Protein AF-A0AAW2PFT5-F1 (afdb_monomer_lite)

Sequence (326 aa):
MINRSWMRLYKREIQAAFRTDEIRRTPPTPQDEMRAGMSYFHETIWKGNPRVTPEVTRDVCLLARMMAANLYYSQIEDLMFELSMWRCSDELRVRADELHRSSKRDAKHYIEFWKTIPPNEPYRVILGDVRDKLYQTRERSRHLLAHGICDIPEEATYTNIEQSKPDFLRQVSTFGLSLVKLDIRQESDRHTDVLDAITKHLDIGSYRDWSEERRQEWLLSELASKRPLFGADLPKTEEIADVLDTFHILAELPSDCFGAYIISMATAPSDVLAVELLQRECKVRQPLRVVPLFEKLDDLEAAPAAVARLSRSTGTRTESKASKKS

Organism: NCBI:txid2727405

Radius of gyration: 25.35 Å; chains: 1; bounding box: 83×61×66 Å

Structure (mmCIF, N/CA/C/O backbone):
data_AF-A0AAW2PFT5-F1
#
_entry.id   AF-A0AAW2PFT5-F1
#
loop_
_atom_site.group_PDB
_atom_site.id
_atom_site.type_symbol
_atom_site.label_atom_id
_atom_site.label_alt_id
_atom_site.label_comp_id
_atom_site.label_asym_id
_atom_site.label_entity_id
_atom_site.label_seq_id
_atom_site.pdbx_PDB_ins_code
_atom_site.Cartn_x
_atom_site.Cartn_y
_atom_site.Cartn_z
_atom_site.occupancy
_atom_site.B_iso_or_equiv
_atom_site.auth_seq_id
_atom_site.auth_comp_id
_atom_site.auth_asym_id
_atom_site.auth_atom_id
_atom_site.pdbx_PDB_model_num
ATOM 1 N N . MET A 1 1 ? 54.980 9.816 2.041 1.00 49.03 1 MET A N 1
ATOM 2 C CA . MET A 1 1 ? 54.540 11.130 1.517 1.00 49.03 1 MET A CA 1
ATOM 3 C C . MET A 1 1 ? 53.075 11.027 1.128 1.00 49.03 1 MET A C 1
ATOM 5 O O . MET A 1 1 ? 52.771 10.396 0.126 1.00 49.03 1 MET A O 1
ATOM 9 N N . ILE A 1 2 ? 52.165 11.588 1.926 1.00 54.06 2 ILE A N 1
ATOM 10 C CA . ILE A 1 2 ? 50.755 11.716 1.533 1.00 54.06 2 ILE A CA 1
ATOM 11 C C . ILE A 1 2 ? 50.717 12.667 0.329 1.00 54.06 2 ILE A C 1
ATOM 13 O O . ILE A 1 2 ? 51.246 13.776 0.397 1.00 54.06 2 ILE A O 1
ATOM 17 N N . ASN A 1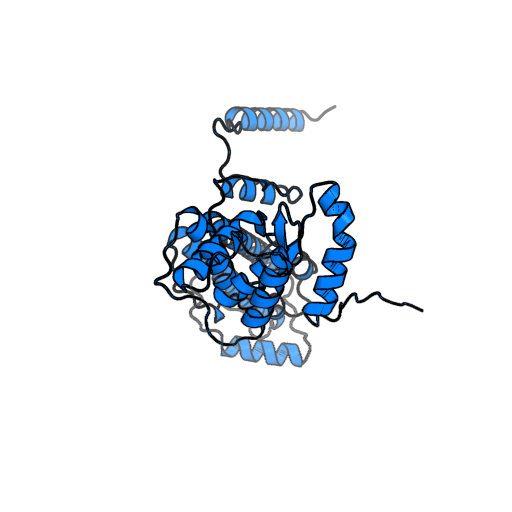 3 ? 50.188 12.193 -0.800 1.00 62.09 3 ASN A N 1
ATOM 18 C CA . ASN A 1 3 ? 50.223 12.903 -2.077 1.00 62.09 3 ASN A CA 1
ATOM 19 C C . ASN A 1 3 ? 49.582 14.297 -1.922 1.00 62.09 3 ASN A C 1
ATOM 21 O O . ASN A 1 3 ? 48.429 14.415 -1.503 1.00 62.09 3 ASN A O 1
ATOM 25 N N . ARG A 1 4 ? 50.305 15.370 -2.274 1.00 66.50 4 ARG A N 1
ATOM 26 C CA . ARG A 1 4 ? 49.797 16.759 -2.234 1.00 66.50 4 ARG A CA 1
ATOM 27 C C . ARG A 1 4 ? 48.527 16.957 -3.079 1.00 66.50 4 ARG A C 1
ATOM 29 O O . ARG A 1 4 ? 47.858 17.980 -2.933 1.00 66.50 4 ARG A O 1
ATOM 36 N N . SER A 1 5 ? 48.203 16.031 -3.985 1.00 66.38 5 SER A N 1
ATOM 37 C CA . SER A 1 5 ? 46.922 15.999 -4.701 1.00 66.38 5 SER A CA 1
ATOM 38 C C . SER A 1 5 ? 45.758 15.600 -3.786 1.00 66.38 5 SER A C 1
ATOM 40 O O . SER A 1 5 ? 44.780 16.339 -3.715 1.00 66.38 5 SER A O 1
ATOM 42 N N . TRP A 1 6 ? 45.895 14.519 -3.011 1.00 64.12 6 TRP A N 1
ATOM 43 C CA . TRP A 1 6 ? 44.877 14.030 -2.074 1.00 64.12 6 TRP A CA 1
ATOM 44 C C . TRP A 1 6 ? 44.548 15.060 -1.000 1.00 64.12 6 TRP A C 1
ATOM 46 O O . TRP A 1 6 ? 43.385 15.294 -0.702 1.00 64.12 6 TRP A O 1
ATOM 56 N N . MET A 1 7 ? 45.561 15.755 -0.479 1.00 70.00 7 MET A N 1
ATOM 57 C CA . MET A 1 7 ? 45.353 16.792 0.537 1.00 70.00 7 MET A CA 1
ATOM 58 C C . MET A 1 7 ? 44.624 18.031 -0.011 1.00 70.00 7 MET A C 1
ATOM 60 O O . MET A 1 7 ? 43.903 18.699 0.727 1.00 70.00 7 MET A O 1
ATOM 64 N N . ARG A 1 8 ? 44.803 18.346 -1.303 1.00 72.31 8 ARG A N 1
ATOM 65 C CA . ARG A 1 8 ? 44.067 19.423 -1.985 1.00 72.31 8 ARG A CA 1
ATOM 66 C C . ARG A 1 8 ? 42.629 19.019 -2.279 1.00 72.31 8 ARG A C 1
ATOM 68 O O . ARG A 1 8 ? 41.737 19.824 -2.040 1.00 72.31 8 ARG A O 1
ATOM 75 N N . LEU A 1 9 ? 42.415 17.784 -2.733 1.00 73.62 9 LEU A N 1
ATOM 76 C CA . LEU A 1 9 ? 41.081 17.227 -2.937 1.00 73.62 9 LEU A CA 1
ATOM 77 C C . LEU A 1 9 ? 40.303 17.207 -1.614 1.00 73.62 9 LEU A C 1
ATOM 79 O O . LEU A 1 9 ? 39.238 17.795 -1.529 1.00 73.62 9 LEU A O 1
ATOM 83 N N . TYR A 1 10 ? 40.898 16.664 -0.550 1.00 69.62 10 TYR A N 1
ATOM 84 C CA . TYR A 1 10 ? 40.291 16.586 0.781 1.00 69.62 10 TYR A CA 1
ATOM 85 C C . TYR A 1 10 ? 39.867 17.957 1.327 1.00 69.62 10 TYR A C 1
ATOM 87 O O . TYR A 1 10 ? 38.743 18.129 1.789 1.00 69.62 10 TYR A O 1
ATOM 95 N N . LYS A 1 11 ? 40.736 18.973 1.215 1.00 76.75 11 LYS A N 1
ATOM 96 C CA . LYS A 1 11 ? 40.394 20.349 1.614 1.00 76.75 11 LYS A CA 1
ATOM 97 C C . LYS A 1 11 ? 39.269 20.943 0.767 1.00 76.75 11 LYS A C 1
ATOM 99 O O . LYS A 1 11 ? 38.453 21.684 1.305 1.00 76.75 11 LYS A O 1
ATOM 104 N N . ARG A 1 12 ? 39.229 20.631 -0.531 1.00 79.50 12 ARG A N 1
ATOM 105 C CA . ARG A 1 12 ? 38.176 21.101 -1.436 1.00 79.50 12 ARG A CA 1
ATOM 106 C C . ARG A 1 12 ? 36.825 20.483 -1.087 1.00 79.50 12 ARG A C 1
ATOM 108 O O . ARG A 1 12 ? 35.855 21.222 -1.014 1.00 79.50 12 ARG A O 1
ATOM 115 N N . GLU A 1 13 ? 36.779 19.179 -0.823 1.00 79.75 13 GLU A N 1
ATOM 116 C CA . GLU A 1 13 ? 35.538 18.478 -0.468 1.00 79.75 13 GLU A CA 1
ATOM 117 C C . GLU A 1 13 ? 35.011 18.910 0.913 1.00 79.75 13 GLU A C 1
ATOM 119 O O . GLU A 1 13 ? 33.828 19.201 1.043 1.00 79.75 13 GLU A O 1
ATOM 124 N N . ILE A 1 14 ? 35.881 19.096 1.919 1.00 74.31 14 ILE A N 1
ATOM 125 C CA . ILE A 1 14 ? 35.474 19.677 3.218 1.00 74.31 14 ILE A CA 1
ATOM 126 C C . ILE A 1 14 ? 34.910 21.087 3.039 1.00 74.31 14 ILE A C 1
ATOM 128 O O . ILE A 1 14 ? 33.894 21.439 3.633 1.00 74.31 14 ILE A O 1
ATOM 132 N N . GLN A 1 15 ? 35.574 21.915 2.232 1.00 75.44 15 GLN A N 1
ATOM 133 C CA . GLN A 1 15 ? 35.125 23.282 1.996 1.00 75.44 15 GLN A CA 1
ATOM 134 C C . GLN A 1 15 ? 33.823 23.327 1.190 1.00 75.44 15 GLN A C 1
ATOM 136 O O . GLN A 1 15 ? 33.028 24.236 1.406 1.00 75.44 15 GLN A O 1
ATOM 141 N N . ALA A 1 16 ? 33.600 22.368 0.289 1.00 72.81 16 ALA A N 1
ATOM 142 C CA . ALA A 1 16 ? 32.336 22.202 -0.415 1.00 72.81 16 ALA A CA 1
ATOM 143 C C . ALA A 1 16 ? 31.219 21.828 0.568 1.00 72.81 16 ALA A C 1
ATOM 145 O O . ALA A 1 16 ? 30.264 22.588 0.666 1.00 72.81 16 ALA A O 1
ATOM 146 N N . ALA A 1 17 ? 31.404 20.773 1.373 1.00 70.06 17 ALA A N 1
ATOM 147 C CA . ALA A 1 17 ? 30.434 20.320 2.375 1.00 70.06 17 ALA A CA 1
ATOM 148 C C . ALA A 1 17 ? 30.090 21.400 3.420 1.00 70.06 17 ALA A C 1
ATOM 150 O O . ALA A 1 17 ? 28.943 21.549 3.828 1.00 70.06 17 ALA A O 1
ATOM 151 N N . PHE A 1 18 ? 31.077 22.199 3.839 1.00 67.00 18 PHE A N 1
ATOM 152 C CA . PHE A 1 18 ? 30.852 23.298 4.782 1.00 67.00 18 PHE A CA 1
ATOM 153 C C . PHE A 1 18 ? 30.131 24.496 4.144 1.00 67.00 18 PHE A C 1
ATOM 155 O O . PHE A 1 18 ? 29.437 25.241 4.828 1.00 67.00 18 PHE A O 1
ATOM 162 N N . ARG A 1 19 ? 30.303 24.714 2.833 1.00 68.81 19 ARG A N 1
ATOM 163 C CA . ARG A 1 19 ? 29.650 25.810 2.097 1.00 68.81 19 ARG A CA 1
ATOM 164 C C . ARG A 1 19 ? 28.252 25.457 1.604 1.00 68.81 19 ARG A C 1
ATOM 166 O O . ARG A 1 19 ? 27.494 26.380 1.325 1.00 68.81 19 ARG A O 1
ATOM 173 N N . THR A 1 20 ? 27.921 24.174 1.474 1.00 64.38 20 THR A N 1
ATOM 174 C CA . THR A 1 20 ? 26.589 23.726 1.050 1.00 64.38 20 THR A CA 1
ATOM 175 C C . THR A 1 20 ? 25.529 23.807 2.150 1.00 64.38 20 THR A C 1
ATOM 177 O O . THR A 1 20 ? 24.364 23.618 1.828 1.00 64.38 20 THR A O 1
ATOM 180 N N . ASP A 1 21 ? 25.892 24.148 3.398 1.00 53.41 21 ASP A N 1
ATOM 181 C CA . ASP A 1 21 ? 24.982 24.288 4.555 1.00 53.41 21 ASP A CA 1
ATOM 182 C C . ASP A 1 21 ? 23.893 23.196 4.578 1.00 53.41 21 ASP A C 1
ATOM 184 O O . ASP A 1 21 ? 22.699 23.467 4.687 1.00 53.41 21 ASP A O 1
ATOM 188 N N . GLU A 1 22 ? 24.313 21.931 4.438 1.00 53.62 22 GLU A N 1
ATOM 189 C CA . GLU A 1 22 ? 23.413 20.764 4.449 1.00 53.62 22 GLU A CA 1
ATOM 190 C C . GLU A 1 22 ? 22.763 20.523 5.824 1.00 53.62 22 GLU A C 1
ATOM 192 O O . GLU A 1 22 ? 21.904 19.650 5.974 1.00 53.62 22 GLU A O 1
ATOM 197 N N . ILE A 1 23 ? 23.139 21.310 6.841 1.00 55.44 23 ILE A N 1
ATOM 198 C CA . ILE A 1 23 ? 22.491 21.307 8.149 1.00 55.44 23 ILE A CA 1
ATOM 199 C C . ILE A 1 23 ? 21.100 21.920 7.983 1.00 55.44 23 ILE A C 1
ATOM 201 O O . ILE A 1 23 ? 20.903 23.138 7.994 1.00 55.44 23 ILE A O 1
ATOM 205 N N . ARG A 1 24 ? 20.108 21.040 7.839 1.00 54.91 24 ARG A N 1
ATOM 206 C CA . ARG A 1 24 ? 18.696 21.414 7.803 1.00 54.91 24 ARG A CA 1
ATOM 207 C C . ARG A 1 24 ? 18.333 22.256 9.026 1.00 54.91 24 ARG A C 1
ATOM 209 O O . ARG A 1 24 ? 18.396 21.796 10.161 1.00 54.91 24 ARG A O 1
ATOM 216 N N . ARG A 1 25 ? 17.893 23.489 8.770 1.00 64.81 25 ARG A N 1
ATOM 217 C CA . ARG A 1 25 ? 17.398 24.425 9.797 1.00 64.81 25 ARG A CA 1
ATOM 218 C C . ARG A 1 25 ? 15.940 24.166 10.191 1.00 64.81 25 ARG A C 1
ATOM 220 O O . ARG A 1 25 ? 15.468 24.717 11.179 1.00 64.81 25 ARG A O 1
ATOM 227 N N . THR A 1 26 ? 15.233 23.341 9.420 1.00 60.44 26 THR A N 1
ATOM 228 C CA . THR A 1 26 ? 13.846 22.926 9.657 1.00 60.44 26 THR A CA 1
ATOM 229 C C . THR A 1 26 ? 13.753 21.402 9.720 1.00 60.44 26 THR A C 1
ATOM 231 O O . THR A 1 26 ? 14.508 20.729 9.011 1.00 60.44 26 THR A O 1
ATOM 234 N N . PRO A 1 27 ? 12.823 20.839 10.517 1.00 56.28 27 PRO A N 1
ATOM 235 C CA . PRO A 1 27 ? 12.570 19.402 10.514 1.00 56.28 27 PRO A CA 1
ATOM 236 C C . PRO A 1 27 ? 12.263 18.905 9.092 1.00 56.28 27 PRO A C 1
ATOM 238 O O . PRO A 1 27 ? 11.570 19.613 8.352 1.00 56.28 27 PRO A O 1
ATOM 241 N N . PRO A 1 28 ? 12.774 17.731 8.691 1.00 66.69 28 PRO A N 1
ATOM 242 C CA . PRO A 1 28 ? 12.493 17.161 7.378 1.00 66.69 28 PRO A CA 1
ATOM 243 C C . PRO A 1 28 ? 11.001 16.822 7.221 1.00 66.69 28 PRO A C 1
ATOM 245 O O . PRO A 1 28 ? 10.303 16.523 8.194 1.00 66.69 28 PRO A O 1
ATOM 248 N N . THR A 1 29 ? 10.499 16.898 5.986 1.00 70.00 29 THR A N 1
ATOM 249 C CA . THR A 1 29 ? 9.178 16.344 5.649 1.00 70.00 29 THR A CA 1
ATOM 250 C C . THR A 1 29 ? 9.264 14.821 5.525 1.00 70.00 29 THR A C 1
ATOM 252 O O . THR A 1 29 ? 10.359 14.293 5.309 1.00 70.00 29 THR A O 1
ATOM 255 N N . PRO A 1 30 ? 8.142 14.088 5.591 1.00 66.12 30 PRO A N 1
ATOM 256 C CA . PRO A 1 30 ? 8.196 12.650 5.390 1.00 66.12 30 PRO A CA 1
ATOM 257 C C . PRO A 1 30 ? 8.762 12.200 4.041 1.00 66.12 30 PRO A C 1
ATOM 259 O O . PRO A 1 30 ? 9.556 11.262 3.969 1.00 66.12 30 PRO A O 1
ATOM 262 N N . GLN A 1 31 ? 8.439 12.926 2.970 1.00 63.62 31 GLN A N 1
ATOM 263 C CA . GLN A 1 31 ? 9.007 12.689 1.644 1.00 63.62 31 GLN A CA 1
ATOM 264 C C . GLN A 1 31 ? 10.520 12.934 1.626 1.00 63.62 31 GLN A C 1
ATOM 266 O O . GLN A 1 31 ? 11.260 12.247 0.920 1.00 63.62 31 GLN A O 1
ATOM 271 N N . ASP A 1 32 ? 10.997 13.911 2.396 1.00 68.19 32 ASP A N 1
ATOM 272 C CA . ASP A 1 32 ? 12.419 14.195 2.513 1.00 68.19 32 ASP A CA 1
ATOM 273 C C . ASP A 1 32 ? 13.178 13.124 3.296 1.00 68.19 32 ASP A C 1
ATOM 275 O O . ASP A 1 32 ? 14.283 12.757 2.894 1.00 68.19 32 ASP A O 1
ATOM 279 N N . GLU A 1 33 ? 12.610 12.641 4.405 1.00 67.12 33 GLU A N 1
ATOM 280 C CA . GLU A 1 33 ? 13.172 11.518 5.160 1.00 67.12 33 GLU A CA 1
ATOM 281 C C . GLU A 1 33 ? 13.195 10.261 4.300 1.00 67.12 33 GLU A C 1
ATOM 283 O O . GLU A 1 33 ? 14.201 9.564 4.289 1.00 67.12 33 GLU A O 1
ATOM 288 N N . MET A 1 34 ? 12.155 10.017 3.497 1.00 63.78 34 MET A N 1
ATOM 289 C CA . MET A 1 34 ? 12.154 8.918 2.540 1.00 63.78 34 MET A CA 1
ATOM 290 C C . MET A 1 34 ? 13.255 9.089 1.487 1.00 63.78 34 MET A C 1
ATOM 292 O O . MET A 1 34 ? 14.041 8.174 1.289 1.00 63.78 34 MET A O 1
ATOM 296 N N . ARG A 1 35 ? 13.388 10.251 0.833 1.00 63.62 35 ARG A N 1
ATOM 297 C CA . ARG A 1 35 ? 14.461 10.478 -0.160 1.00 63.62 35 ARG A CA 1
ATOM 298 C C . ARG A 1 35 ? 15.859 10.325 0.441 1.00 63.62 35 ARG A C 1
ATOM 300 O O . ARG A 1 35 ? 16.739 9.777 -0.219 1.00 63.62 35 ARG A O 1
ATOM 307 N N . ALA A 1 36 ? 16.058 10.785 1.676 1.00 60.09 36 ALA A N 1
ATOM 308 C CA . ALA A 1 36 ? 17.308 10.604 2.410 1.00 60.09 36 ALA A CA 1
ATOM 309 C C . ALA A 1 36 ? 17.521 9.140 2.843 1.00 60.09 36 ALA A C 1
ATOM 311 O O . ALA A 1 36 ? 18.612 8.606 2.699 1.00 60.09 36 ALA A O 1
ATOM 312 N N . GLY A 1 37 ? 16.483 8.441 3.298 1.00 56.53 37 GLY A N 1
ATOM 313 C CA . GLY A 1 37 ? 16.537 7.011 3.612 1.00 56.53 37 GLY A CA 1
ATOM 314 C C . GLY A 1 37 ? 16.796 6.153 2.372 1.00 56.53 37 GLY A C 1
ATOM 315 O O . GLY A 1 37 ? 17.497 5.153 2.435 1.00 56.53 37 GLY A O 1
ATOM 316 N N . MET A 1 38 ? 16.327 6.583 1.202 1.00 60.59 38 MET A N 1
ATOM 317 C CA . MET A 1 38 ? 16.615 5.931 -0.078 1.00 60.59 38 MET A CA 1
ATOM 318 C C . MET A 1 38 ? 18.035 6.228 -0.587 1.00 60.59 38 MET A C 1
ATOM 320 O O . MET A 1 38 ? 18.513 5.524 -1.476 1.00 60.59 38 MET A O 1
ATOM 324 N N . SER A 1 39 ? 18.735 7.234 -0.040 1.00 53.72 39 SER A N 1
ATOM 325 C CA . SER A 1 39 ? 20.173 7.421 -0.292 1.00 53.72 39 SER A CA 1
ATOM 326 C C . SER A 1 39 ? 21.052 6.527 0.599 1.00 53.72 39 SER A C 1
ATOM 328 O O . SER A 1 39 ? 22.178 6.218 0.212 1.00 53.72 39 SER A O 1
ATOM 330 N N . TYR A 1 40 ? 20.510 6.031 1.721 1.00 46.28 40 TYR A N 1
ATOM 331 C CA . TYR A 1 40 ? 21.120 5.082 2.662 1.00 46.28 40 TYR A CA 1
ATOM 332 C C . TYR A 1 40 ? 20.113 3.968 3.030 1.00 46.28 40 TYR A C 1
ATOM 334 O O . TYR A 1 40 ? 19.529 4.018 4.105 1.00 46.28 40 TYR A O 1
ATOM 342 N N . PHE A 1 41 ? 19.864 2.977 2.164 1.00 43.47 41 PHE A N 1
ATOM 343 C CA . PHE A 1 41 ? 18.872 1.896 2.383 1.00 43.47 41 PHE A CA 1
ATOM 344 C C . PHE A 1 41 ? 19.104 1.041 3.664 1.00 43.47 41 PHE A C 1
ATOM 346 O O . PHE A 1 41 ? 19.482 -0.125 3.551 1.00 43.47 41 PHE A O 1
ATOM 353 N N . HIS A 1 42 ? 18.880 1.559 4.885 1.00 34.50 42 HIS A N 1
ATOM 354 C CA . HIS A 1 42 ? 18.883 0.732 6.101 1.00 34.50 42 HIS A CA 1
ATOM 355 C C . HIS A 1 42 ? 18.062 1.168 7.331 1.00 34.50 42 HIS A C 1
ATOM 357 O O . HIS A 1 42 ? 18.018 0.370 8.266 1.00 34.50 42 HIS A O 1
ATOM 363 N N . GLU A 1 43 ? 17.357 2.305 7.382 1.00 32.16 43 GLU A N 1
ATOM 364 C CA . GLU A 1 43 ? 16.533 2.622 8.570 1.00 32.16 43 GLU A CA 1
ATOM 365 C C . GLU A 1 43 ? 15.149 3.203 8.234 1.00 32.16 43 GLU A C 1
ATOM 367 O O . GLU A 1 43 ? 15.010 4.215 7.551 1.00 32.16 43 GLU A O 1
ATOM 372 N N . THR A 1 44 ? 14.114 2.520 8.734 1.00 36.38 44 THR A N 1
ATOM 373 C CA . THR A 1 44 ? 12.691 2.862 8.617 1.00 36.38 44 THR A CA 1
ATOM 374 C C . THR A 1 44 ? 12.303 3.806 9.755 1.00 36.38 44 THR A C 1
ATOM 376 O O . THR A 1 44 ? 12.251 3.387 10.911 1.00 36.38 44 THR A O 1
ATOM 379 N N . ILE A 1 45 ? 11.999 5.068 9.456 1.00 43.31 45 ILE A N 1
ATOM 380 C CA . ILE A 1 45 ? 11.512 6.033 10.452 1.00 43.31 45 ILE A CA 1
ATOM 381 C C . ILE A 1 45 ? 10.047 6.310 10.162 1.00 43.31 45 ILE A C 1
ATOM 383 O O . ILE A 1 45 ? 9.797 7.200 9.383 1.00 43.31 45 ILE A O 1
ATOM 387 N N . TRP A 1 46 ? 9.091 5.607 10.781 1.00 42.88 46 TRP A N 1
ATOM 388 C CA . TRP A 1 46 ? 7.728 6.141 10.957 1.00 42.88 46 TRP A CA 1
ATOM 389 C C . TRP A 1 46 ? 7.103 5.579 12.245 1.00 42.88 46 TRP A C 1
ATOM 391 O O . TRP A 1 46 ? 6.688 4.421 12.309 1.00 42.88 46 TRP A O 1
ATOM 401 N N . LYS A 1 47 ? 7.031 6.409 13.293 1.00 30.81 47 LYS A N 1
ATOM 402 C CA . LYS A 1 47 ? 6.168 6.205 14.469 1.00 30.81 47 LYS A CA 1
ATOM 403 C C . LYS A 1 47 ? 5.398 7.494 14.756 1.00 30.81 47 LYS A C 1
ATOM 405 O O . LYS A 1 47 ? 6.016 8.545 14.888 1.00 30.81 47 LYS A O 1
ATOM 410 N N . GLY A 1 48 ? 4.075 7.382 14.894 1.00 40.69 48 GLY A N 1
ATOM 411 C CA . GLY A 1 48 ? 3.220 8.344 15.607 1.00 40.69 48 GLY A CA 1
ATOM 412 C C . GLY A 1 48 ? 3.285 9.800 15.142 1.00 40.69 48 GLY A C 1
ATOM 413 O O . GLY A 1 48 ? 3.203 10.695 15.978 1.00 40.69 48 GLY A O 1
ATOM 414 N N . ASN A 1 49 ? 3.479 10.055 13.845 1.00 51.34 49 ASN A N 1
ATOM 415 C CA . ASN A 1 49 ? 3.588 11.414 13.325 1.00 51.34 49 ASN A CA 1
ATOM 416 C C . ASN A 1 49 ? 2.294 11.817 12.594 1.00 51.34 49 ASN A C 1
ATOM 418 O O . ASN A 1 49 ? 2.073 11.324 11.488 1.00 51.34 49 ASN A O 1
ATOM 422 N N . PRO A 1 50 ? 1.488 12.755 13.131 1.00 53.75 50 PRO A N 1
ATOM 423 C CA . PRO A 1 50 ? 0.277 13.259 12.469 1.00 53.75 50 PRO A CA 1
ATOM 424 C C . PRO A 1 50 ? 0.556 14.007 11.150 1.00 53.75 50 PRO A C 1
ATOM 426 O O . PRO A 1 50 ? -0.363 14.478 10.496 1.00 53.75 50 PRO A O 1
ATOM 429 N N . ARG A 1 51 ? 1.826 14.140 10.741 1.00 63.50 51 ARG A N 1
ATOM 430 C CA . ARG A 1 51 ? 2.221 14.658 9.422 1.00 63.50 51 ARG A CA 1
ATOM 431 C C . ARG A 1 51 ? 2.198 13.609 8.309 1.00 63.50 51 ARG A C 1
ATOM 433 O O . ARG A 1 51 ? 2.425 13.979 7.161 1.00 63.50 51 ARG A O 1
ATOM 440 N N . VAL A 1 52 ? 2.013 12.326 8.624 1.00 69.94 52 VAL A N 1
ATOM 441 C CA . VAL A 1 52 ? 1.905 11.268 7.610 1.00 69.94 52 VAL A CA 1
ATOM 442 C C . VAL A 1 52 ? 0.443 11.158 7.207 1.00 69.94 52 VAL A C 1
ATOM 444 O O . VAL A 1 52 ? -0.316 10.422 7.824 1.00 69.94 52 VAL A O 1
ATOM 447 N N . THR A 1 53 ? 0.060 11.937 6.199 1.00 81.31 53 THR A N 1
ATOM 448 C CA . THR A 1 53 ? -1.287 11.893 5.626 1.00 81.31 53 THR A CA 1
ATOM 449 C C . THR A 1 53 ? -1.385 10.785 4.569 1.00 81.31 53 THR A C 1
ATOM 451 O O . THR A 1 53 ? -0.357 10.247 4.120 1.00 81.31 53 THR A O 1
ATOM 454 N N . PRO A 1 54 ? -2.598 10.444 4.111 1.00 83.94 54 PRO A N 1
ATOM 455 C CA . PRO A 1 54 ? -2.785 9.524 3.003 1.00 83.94 54 PRO A CA 1
ATOM 456 C C . PRO A 1 54 ? -1.974 9.983 1.773 1.00 83.94 54 PRO A C 1
ATOM 458 O O . PRO A 1 54 ? -1.211 9.202 1.203 1.00 83.94 54 PRO A O 1
ATOM 461 N N . GLU A 1 55 ? -2.006 11.269 1.421 1.00 82.25 55 GLU A N 1
ATOM 462 C CA . GLU A 1 55 ? -1.267 11.820 0.274 1.00 82.25 55 GLU A CA 1
ATOM 463 C C . GLU A 1 55 ? 0.242 11.595 0.389 1.00 82.25 55 GLU A C 1
ATOM 465 O O . GLU A 1 55 ? 0.887 11.209 -0.585 1.00 82.25 55 GLU A O 1
ATOM 470 N N . VAL A 1 56 ? 0.806 11.756 1.590 1.00 84.12 56 VAL A N 1
ATOM 471 C CA . VAL A 1 56 ? 2.220 11.457 1.854 1.00 84.12 56 VAL A CA 1
ATOM 472 C C . VAL A 1 56 ? 2.529 9.989 1.562 1.00 84.12 56 VAL A C 1
ATOM 474 O O . VAL A 1 56 ? 3.537 9.691 0.917 1.00 84.12 56 VAL A O 1
ATOM 477 N N . THR A 1 57 ? 1.665 9.071 2.003 1.00 85.31 57 THR A N 1
ATOM 478 C CA . THR A 1 57 ? 1.799 7.634 1.721 1.00 85.31 57 THR A CA 1
ATOM 479 C C . THR A 1 57 ? 1.808 7.373 0.213 1.00 85.31 57 THR A C 1
ATOM 481 O O . THR A 1 57 ? 2.683 6.661 -0.290 1.00 85.31 57 THR A O 1
ATOM 484 N N . ARG A 1 58 ? 0.892 8.008 -0.531 1.00 86.88 58 ARG A N 1
ATOM 485 C CA . ARG A 1 58 ? 0.842 7.909 -1.995 1.00 86.88 58 ARG A CA 1
ATOM 486 C C . ARG A 1 58 ? 2.124 8.420 -2.644 1.00 86.88 58 ARG A C 1
ATOM 488 O O . ARG A 1 58 ? 2.704 7.727 -3.483 1.00 86.88 58 ARG A O 1
ATOM 495 N N . ASP A 1 59 ? 2.585 9.599 -2.241 1.00 85.06 59 ASP A N 1
ATOM 496 C CA . ASP A 1 59 ? 3.784 10.230 -2.789 1.00 85.06 59 ASP A CA 1
ATOM 497 C C . ASP A 1 59 ? 5.030 9.376 -2.565 1.00 85.06 59 ASP A C 1
ATOM 499 O O . ASP A 1 59 ? 5.821 9.169 -3.483 1.00 85.06 59 ASP A O 1
ATOM 503 N N . VAL A 1 60 ? 5.195 8.842 -1.355 1.00 85.88 60 VAL A N 1
ATOM 504 C CA . VAL A 1 60 ? 6.315 7.969 -0.988 1.00 85.88 60 VAL A CA 1
ATOM 505 C C . VAL A 1 60 ? 6.334 6.718 -1.868 1.00 85.88 60 VAL A C 1
ATOM 507 O O . VAL A 1 60 ? 7.367 6.402 -2.460 1.00 85.88 60 VAL A O 1
ATOM 510 N N . CYS A 1 61 ? 5.199 6.038 -2.046 1.00 87.81 61 CYS A N 1
ATOM 511 C CA . CYS A 1 61 ? 5.126 4.867 -2.920 1.00 87.81 61 CYS A CA 1
ATOM 512 C C . CYS A 1 61 ? 5.457 5.212 -4.381 1.00 87.81 61 CYS A C 1
ATOM 514 O O . CYS A 1 61 ? 6.254 4.518 -5.020 1.00 87.81 61 CYS A O 1
ATOM 516 N N . LEU A 1 62 ? 4.904 6.304 -4.915 1.00 86.19 62 LEU A N 1
ATOM 517 C CA . LEU A 1 62 ? 5.174 6.737 -6.289 1.00 86.19 62 LEU A CA 1
ATOM 518 C C . LEU A 1 62 ? 6.639 7.147 -6.492 1.00 86.19 62 LEU A C 1
ATOM 520 O O . LEU A 1 62 ? 7.232 6.813 -7.522 1.00 86.19 62 LEU A O 1
ATOM 524 N N . LEU A 1 63 ? 7.247 7.816 -5.509 1.00 84.88 63 LEU A N 1
ATOM 525 C CA . LEU A 1 63 ? 8.670 8.154 -5.512 1.00 84.88 63 LEU A CA 1
ATOM 526 C C . LEU A 1 63 ? 9.532 6.891 -5.528 1.00 84.88 63 LEU A C 1
ATOM 528 O O . LEU A 1 63 ? 10.455 6.807 -6.340 1.00 84.88 63 LEU A O 1
ATOM 532 N N . ALA A 1 64 ? 9.205 5.894 -4.702 1.00 85.81 64 ALA A N 1
ATOM 533 C CA . ALA A 1 64 ? 9.939 4.631 -4.637 1.00 85.81 64 ALA A CA 1
ATOM 534 C C . ALA A 1 64 ? 9.938 3.929 -6.001 1.00 85.81 64 ALA A C 1
ATOM 536 O O . ALA A 1 64 ? 10.992 3.550 -6.518 1.00 85.81 64 ALA A O 1
ATOM 537 N N . ARG A 1 65 ? 8.761 3.859 -6.638 1.00 88.69 65 ARG A N 1
ATOM 538 C CA . ARG A 1 65 ? 8.599 3.299 -7.986 1.00 88.69 65 ARG A CA 1
ATOM 539 C C . ARG A 1 65 ? 9.357 4.079 -9.048 1.00 88.69 65 ARG A C 1
ATOM 541 O O . ARG A 1 65 ? 9.989 3.488 -9.919 1.00 88.69 65 ARG A O 1
ATOM 548 N N . MET A 1 66 ? 9.307 5.408 -8.988 1.00 86.75 66 MET A N 1
ATOM 549 C CA . MET A 1 66 ? 10.030 6.264 -9.927 1.00 86.75 66 MET A CA 1
ATOM 550 C C . MET A 1 66 ? 11.546 6.047 -9.816 1.00 86.75 66 MET A C 1
ATOM 552 O O . MET A 1 66 ? 12.227 5.942 -10.835 1.00 86.75 66 MET A O 1
ATOM 556 N N . MET A 1 67 ? 12.069 5.936 -8.591 1.00 85.19 67 MET A N 1
ATOM 557 C CA . MET A 1 67 ? 13.484 5.658 -8.332 1.00 85.19 67 MET A CA 1
ATOM 558 C C . MET A 1 67 ? 13.884 4.261 -8.815 1.00 85.19 67 MET A C 1
ATOM 560 O O . MET A 1 67 ? 14.901 4.133 -9.497 1.00 85.19 67 MET A O 1
ATOM 564 N N . ALA A 1 68 ? 13.069 3.239 -8.532 1.00 86.56 68 ALA A N 1
ATOM 565 C CA . ALA A 1 68 ? 13.284 1.873 -9.010 1.00 86.56 68 ALA A CA 1
ATOM 566 C C . ALA A 1 68 ? 13.364 1.831 -10.540 1.00 86.56 68 ALA A C 1
ATOM 568 O O . ALA A 1 68 ? 14.339 1.344 -11.112 1.00 86.56 68 ALA A O 1
ATOM 569 N N . ALA A 1 69 ? 12.362 2.415 -11.203 1.00 88.00 69 ALA A N 1
ATOM 570 C CA . ALA A 1 69 ? 12.286 2.467 -12.653 1.00 88.00 69 ALA A CA 1
ATOM 571 C C . ALA A 1 69 ? 13.491 3.199 -13.253 1.00 88.00 69 ALA A C 1
ATOM 573 O O . ALA A 1 69 ? 14.044 2.736 -14.243 1.00 88.00 69 ALA A O 1
ATOM 574 N N . ASN A 1 70 ? 13.944 4.295 -12.638 1.00 85.94 70 ASN A N 1
ATOM 575 C CA . ASN A 1 70 ? 15.110 5.036 -13.112 1.00 85.94 70 ASN A CA 1
ATOM 576 C C . ASN A 1 70 ? 16.424 4.245 -12.960 1.00 85.94 70 ASN A C 1
ATOM 578 O O . ASN A 1 70 ? 17.254 4.265 -13.868 1.00 85.94 70 ASN A O 1
ATOM 582 N N . LEU A 1 71 ? 16.604 3.523 -11.847 1.00 84.69 71 LEU A N 1
ATOM 583 C CA . LEU A 1 71 ? 17.770 2.659 -11.633 1.00 84.69 71 LEU A CA 1
ATOM 584 C C . LEU A 1 71 ? 17.818 1.519 -12.655 1.00 84.69 71 LEU A C 1
ATOM 586 O O . LEU A 1 71 ? 18.858 1.295 -13.273 1.00 84.69 71 LEU A O 1
ATOM 590 N N . TYR A 1 72 ? 16.698 0.824 -12.868 1.00 84.19 72 TYR A N 1
ATOM 591 C CA . TYR A 1 72 ? 16.639 -0.256 -13.852 1.00 84.19 72 TYR A CA 1
ATOM 592 C C . TYR A 1 72 ? 16.741 0.255 -15.284 1.00 84.19 72 TYR A C 1
ATOM 594 O O . TYR A 1 72 ? 17.369 -0.403 -16.106 1.00 84.19 72 TYR A O 1
ATOM 602 N N . TYR A 1 73 ? 16.175 1.427 -15.583 1.00 84.62 73 TYR A N 1
ATOM 603 C CA . TYR A 1 73 ? 16.276 2.047 -16.902 1.00 84.62 73 TYR A CA 1
ATOM 604 C C . TYR A 1 73 ? 17.745 2.242 -17.302 1.00 84.62 73 TYR A C 1
ATOM 606 O O . TYR A 1 73 ? 18.140 1.806 -18.380 1.00 84.62 73 TYR A O 1
ATOM 614 N N . SER A 1 74 ? 18.571 2.803 -16.408 1.00 82.56 74 SER A N 1
ATOM 615 C CA . SER A 1 74 ? 20.007 2.989 -16.666 1.00 82.56 74 SER A CA 1
ATOM 616 C C . SER A 1 74 ? 20.739 1.659 -16.871 1.00 82.56 74 SER A C 1
ATOM 618 O O . SER A 1 74 ? 21.535 1.532 -17.793 1.00 82.56 74 SER A O 1
ATOM 620 N N . GLN A 1 75 ? 20.451 0.647 -16.046 1.00 82.81 75 GLN A N 1
ATOM 621 C CA . GLN A 1 75 ? 21.110 -0.662 -16.156 1.00 82.81 75 GLN A CA 1
ATOM 622 C C . GLN A 1 75 ? 20.711 -1.431 -17.419 1.00 82.81 75 GLN A C 1
ATOM 624 O O . GLN A 1 75 ? 21.521 -2.159 -17.988 1.00 82.81 75 GLN A O 1
ATOM 629 N N . ILE A 1 76 ? 19.458 -1.292 -17.857 1.00 83.31 76 ILE A N 1
ATOM 630 C CA . ILE A 1 76 ? 18.986 -1.894 -19.103 1.00 83.31 76 ILE A CA 1
ATOM 631 C C . ILE A 1 76 ? 19.732 -1.305 -20.296 1.00 83.31 76 ILE A C 1
ATOM 633 O O . ILE A 1 76 ? 20.101 -2.062 -21.190 1.00 83.31 76 ILE A O 1
ATOM 637 N N . GLU A 1 77 ? 19.971 0.008 -20.321 1.00 81.75 77 GLU A N 1
ATOM 638 C CA . GLU A 1 77 ? 20.727 0.630 -21.410 1.00 81.75 77 GLU A CA 1
ATOM 639 C C . GLU A 1 77 ? 22.148 0.056 -21.502 1.00 81.75 77 GLU A C 1
ATOM 641 O O . GLU A 1 77 ? 22.564 -0.329 -22.596 1.00 81.75 77 GLU A O 1
ATOM 646 N N . ASP A 1 78 ? 22.843 -0.110 -20.374 1.00 82.12 78 ASP A N 1
ATOM 647 C CA . ASP A 1 78 ? 24.169 -0.742 -20.330 1.00 82.12 78 ASP A CA 1
ATOM 648 C C . ASP A 1 78 ? 24.121 -2.204 -20.810 1.00 82.12 78 ASP A C 1
ATOM 650 O O . ASP A 1 78 ? 24.907 -2.621 -21.665 1.00 82.12 78 ASP A O 1
ATOM 654 N N . LEU A 1 79 ? 23.135 -2.978 -20.347 1.00 81.00 79 LEU A N 1
ATOM 655 C CA . LEU A 1 79 ? 22.967 -4.374 -20.754 1.00 81.00 79 LEU A CA 1
ATOM 656 C C . LEU A 1 79 ? 22.650 -4.508 -22.252 1.00 81.00 79 LEU A C 1
ATOM 658 O O . LEU A 1 79 ? 23.104 -5.448 -22.911 1.00 81.00 79 LEU A O 1
ATOM 662 N N . MET A 1 80 ? 21.894 -3.561 -22.814 1.00 82.31 80 MET A N 1
ATOM 663 C CA . MET A 1 80 ? 21.650 -3.492 -24.252 1.00 82.31 80 MET A CA 1
ATOM 664 C C . MET A 1 80 ? 22.955 -3.281 -25.025 1.00 82.31 80 MET A C 1
ATOM 666 O O . MET A 1 80 ? 23.118 -3.887 -26.085 1.00 82.31 80 MET A O 1
ATOM 670 N N . PHE A 1 81 ? 23.907 -2.486 -24.523 1.00 81.94 81 PHE A N 1
ATOM 671 C CA . PHE A 1 81 ? 25.219 -2.354 -25.168 1.00 81.94 81 PHE A CA 1
ATOM 672 C C . PHE A 1 81 ? 25.979 -3.686 -25.188 1.00 81.94 81 PHE A C 1
ATOM 674 O O . PHE A 1 81 ? 26.469 -4.079 -26.251 1.00 81.94 81 PHE A O 1
ATOM 681 N N . GLU A 1 82 ? 26.015 -4.404 -24.065 1.00 79.12 82 GLU A N 1
ATOM 682 C CA . GLU A 1 82 ? 26.762 -5.658 -23.912 1.00 79.12 82 GLU A CA 1
ATOM 683 C C . GLU A 1 82 ? 26.168 -6.825 -24.722 1.00 79.12 82 GLU A C 1
ATOM 685 O O . GLU A 1 82 ? 26.892 -7.558 -25.404 1.00 79.12 82 GLU A O 1
ATOM 690 N N . LEU A 1 83 ? 24.841 -6.995 -24.706 1.00 78.25 83 LEU A N 1
ATOM 691 C CA . LEU A 1 83 ? 24.160 -8.157 -25.291 1.00 78.25 83 LEU A CA 1
ATOM 692 C C . LEU A 1 83 ? 23.842 -7.988 -26.787 1.00 78.25 83 LEU A C 1
ATOM 694 O O . LEU A 1 83 ? 22.692 -8.041 -27.216 1.00 78.25 83 LEU A O 1
ATOM 698 N N . SER A 1 84 ? 24.888 -7.860 -27.605 1.00 79.50 84 SER A N 1
ATOM 699 C CA . SER A 1 84 ? 24.816 -7.788 -29.082 1.00 79.50 84 SER A CA 1
ATOM 700 C C . SER A 1 84 ? 24.723 -9.152 -29.794 1.00 79.50 84 SER A C 1
ATOM 702 O O . SER A 1 84 ? 24.883 -9.256 -31.010 1.00 79.50 84 SER A O 1
ATOM 704 N N . MET A 1 85 ? 24.501 -10.236 -29.049 1.00 80.25 85 MET A N 1
ATOM 705 C CA . MET A 1 85 ? 24.508 -11.595 -29.594 1.00 80.25 85 MET A CA 1
ATOM 706 C C . MET A 1 85 ? 23.274 -11.880 -30.464 1.00 80.25 85 MET A C 1
ATOM 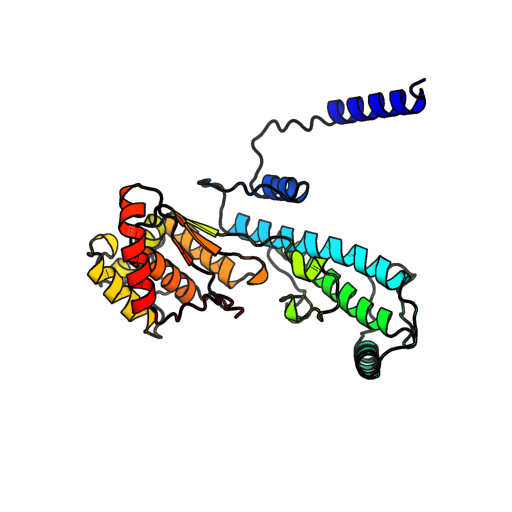708 O O . MET A 1 85 ? 22.156 -11.499 -30.127 1.00 80.25 85 MET A O 1
ATOM 712 N N . TRP A 1 86 ? 23.469 -12.646 -31.541 1.00 82.00 86 TRP A N 1
ATOM 713 C CA . TRP A 1 86 ? 22.397 -13.071 -32.455 1.00 82.00 86 TRP A CA 1
ATOM 714 C C . TRP A 1 86 ? 21.874 -14.493 -32.179 1.00 82.00 86 TRP A C 1
ATOM 716 O O . TRP A 1 86 ? 20.741 -14.829 -32.526 1.00 82.00 86 TRP A O 1
ATOM 726 N N . ARG A 1 87 ? 22.689 -15.358 -31.557 1.00 78.00 87 ARG A N 1
ATOM 727 C CA . ARG A 1 87 ? 22.305 -16.743 -31.237 1.00 78.00 87 ARG A CA 1
ATOM 728 C C . ARG A 1 87 ? 21.387 -16.768 -30.024 1.00 78.00 87 ARG A C 1
ATOM 730 O O . ARG A 1 87 ? 21.790 -16.328 -28.958 1.00 78.00 87 ARG A O 1
ATOM 737 N N . CYS A 1 88 ? 20.198 -17.336 -30.181 1.00 79.81 88 CYS A N 1
ATOM 738 C CA . CYS A 1 88 ? 19.194 -17.445 -29.128 1.00 79.81 88 CYS A CA 1
ATOM 739 C C . CYS A 1 88 ? 18.370 -18.734 -29.258 1.00 79.81 88 CYS A C 1
ATOM 741 O O . CYS A 1 88 ? 18.356 -19.367 -30.320 1.00 79.81 88 CYS A O 1
ATOM 743 N N . SER A 1 89 ? 17.659 -19.098 -28.187 1.00 80.56 89 SER A N 1
ATOM 744 C CA . SER A 1 89 ? 16.671 -20.181 -28.209 1.00 80.56 89 SER A CA 1
ATOM 745 C C . SER A 1 89 ? 15.511 -19.867 -29.160 1.00 80.56 89 SER A C 1
ATOM 747 O O . SER A 1 89 ? 15.240 -18.705 -29.470 1.00 80.56 89 SER A O 1
ATOM 749 N N . ASP A 1 90 ? 14.807 -20.904 -29.615 1.00 81.12 90 ASP A N 1
ATOM 750 C CA . ASP A 1 90 ? 13.652 -20.725 -30.503 1.00 81.12 90 ASP A CA 1
ATOM 751 C C . ASP A 1 90 ? 12.521 -19.938 -29.820 1.00 81.12 90 ASP A C 1
ATOM 753 O O . ASP A 1 90 ? 11.910 -19.081 -30.455 1.00 81.12 90 ASP A O 1
ATOM 757 N N . GLU A 1 91 ? 12.310 -20.133 -28.511 1.00 80.94 91 GLU A N 1
ATOM 758 C CA . GLU A 1 91 ? 11.335 -19.360 -27.726 1.00 80.94 91 GLU A CA 1
ATOM 759 C C . GLU A 1 91 ? 11.655 -17.855 -27.727 1.00 80.94 91 GLU A C 1
ATOM 761 O O . GLU A 1 91 ? 10.776 -17.030 -27.987 1.00 80.94 91 GLU A O 1
ATOM 766 N N . LEU A 1 92 ? 12.918 -17.481 -27.470 1.00 77.75 92 LEU A N 1
ATOM 767 C CA . LEU A 1 92 ? 13.324 -16.073 -27.451 1.00 77.75 92 LEU A CA 1
ATOM 768 C C . LEU A 1 92 ? 13.162 -15.437 -28.835 1.00 77.75 92 LEU A C 1
ATOM 770 O O . LEU A 1 92 ? 12.756 -14.282 -28.936 1.00 77.75 92 LEU A O 1
ATOM 774 N N . ARG A 1 93 ? 13.458 -16.196 -29.896 1.00 81.62 93 ARG A N 1
ATOM 775 C CA . ARG A 1 93 ? 13.371 -15.722 -31.279 1.00 81.62 93 ARG A CA 1
ATOM 776 C C . ARG A 1 93 ? 11.940 -15.390 -31.677 1.00 81.62 93 ARG A C 1
ATOM 778 O O . ARG A 1 93 ? 11.692 -14.286 -32.147 1.00 81.62 93 ARG A O 1
ATOM 785 N N . VAL A 1 94 ? 10.999 -16.297 -31.401 1.00 85.44 94 VAL A N 1
ATOM 786 C CA . VAL A 1 94 ? 9.566 -16.059 -31.642 1.00 85.44 94 VAL A CA 1
ATOM 787 C C . VAL A 1 94 ? 9.106 -14.803 -30.904 1.00 85.44 94 VAL A C 1
ATOM 789 O O . VAL A 1 94 ? 8.454 -13.941 -31.491 1.00 85.44 94 VAL A O 1
ATOM 792 N N . ARG A 1 95 ? 9.510 -14.649 -29.638 1.00 81.69 95 ARG A N 1
ATOM 793 C CA . ARG A 1 95 ? 9.125 -13.490 -28.830 1.00 81.69 95 ARG A CA 1
ATOM 794 C C . ARG A 1 95 ? 9.714 -12.173 -29.342 1.00 81.69 95 ARG A C 1
ATOM 796 O O . ARG A 1 95 ? 9.021 -11.157 -29.341 1.00 81.69 95 ARG A O 1
ATOM 803 N N . ALA A 1 96 ? 10.978 -12.175 -29.757 1.00 82.50 96 ALA A N 1
ATOM 804 C CA . ALA A 1 96 ? 11.624 -10.999 -30.333 1.00 82.50 96 ALA A CA 1
ATOM 805 C C . ALA A 1 96 ? 10.946 -10.587 -31.648 1.00 82.50 96 ALA A C 1
ATOM 807 O O . ALA A 1 96 ? 10.666 -9.406 -31.845 1.00 82.50 96 ALA A O 1
ATOM 808 N N . ASP A 1 97 ? 10.592 -11.551 -32.501 1.00 86.12 97 ASP A N 1
ATOM 809 C CA . ASP A 1 97 ? 9.888 -11.286 -33.757 1.00 86.12 97 ASP A CA 1
ATOM 810 C C . ASP A 1 97 ? 8.489 -10.693 -33.530 1.00 86.12 97 ASP A C 1
ATOM 812 O O . ASP A 1 97 ? 8.085 -9.773 -34.245 1.00 86.12 97 ASP A O 1
ATOM 816 N N . GLU A 1 98 ? 7.743 -11.191 -32.538 1.00 86.19 98 GLU A N 1
ATOM 817 C CA . GLU A 1 98 ? 6.452 -10.619 -32.132 1.00 86.19 98 GLU A CA 1
ATOM 818 C C . GLU A 1 98 ? 6.593 -9.153 -31.712 1.00 86.19 98 GLU A C 1
ATOM 820 O O . GLU A 1 98 ? 5.873 -8.288 -32.219 1.00 86.19 98 GLU A O 1
ATOM 825 N N . LEU A 1 99 ? 7.546 -8.867 -30.818 1.00 82.31 99 LEU A N 1
ATOM 826 C CA . LEU A 1 99 ? 7.766 -7.521 -30.293 1.00 82.31 99 LEU A CA 1
ATOM 827 C C . LEU A 1 99 ? 8.237 -6.556 -31.379 1.00 82.31 99 LEU A C 1
ATOM 829 O O . LEU A 1 99 ? 7.733 -5.435 -31.457 1.00 82.31 99 LEU A O 1
ATOM 833 N N . HIS A 1 100 ? 9.129 -7.005 -32.264 1.00 81.69 100 HIS A N 1
ATOM 834 C CA . HIS A 1 100 ? 9.601 -6.208 -33.392 1.00 81.69 100 HIS A CA 1
ATOM 835 C C . HIS A 1 100 ? 8.457 -5.824 -34.343 1.00 81.69 100 HIS A C 1
ATOM 837 O O . HIS A 1 100 ? 8.417 -4.696 -34.828 1.00 81.69 100 HIS A O 1
ATOM 843 N N . ARG A 1 101 ? 7.486 -6.723 -34.573 1.00 81.88 101 ARG A N 1
ATOM 844 C CA . ARG A 1 101 ? 6.289 -6.423 -35.383 1.00 81.88 101 ARG A CA 1
ATOM 845 C C . ARG A 1 101 ? 5.316 -5.480 -34.681 1.00 81.88 101 ARG A C 1
ATOM 847 O O . ARG A 1 101 ? 4.674 -4.677 -35.352 1.00 81.88 101 ARG A O 1
ATOM 854 N N . SER A 1 102 ? 5.178 -5.591 -33.358 1.00 75.31 102 SER A N 1
ATOM 855 C CA . SER A 1 102 ? 4.278 -4.735 -32.573 1.00 75.31 102 SER A CA 1
ATOM 856 C C . SER A 1 102 ? 4.855 -3.357 -32.248 1.00 75.31 102 SER A C 1
ATOM 858 O O . SER A 1 102 ? 4.096 -2.443 -31.924 1.00 75.31 102 SER A O 1
ATOM 860 N N . SER A 1 103 ? 6.181 -3.202 -32.319 1.00 66.44 103 SER A N 1
ATOM 861 C CA . SER A 1 103 ? 6.862 -1.953 -31.993 1.00 66.44 103 SER A CA 1
ATOM 862 C C . SER A 1 103 ? 6.435 -0.862 -32.977 1.00 66.44 103 SER A C 1
ATOM 864 O O . SER A 1 103 ? 6.758 -0.881 -34.168 1.00 66.44 103 SER A O 1
ATOM 866 N N . LYS A 1 104 ? 5.645 0.096 -32.482 1.00 57.00 104 LYS A N 1
ATOM 867 C CA . LYS A 1 104 ? 5.267 1.284 -33.247 1.00 57.00 104 LYS A CA 1
ATOM 868 C C . LYS A 1 104 ? 6.537 2.100 -33.495 1.00 57.00 104 LYS A C 1
ATOM 870 O O . LYS A 1 104 ? 7.239 2.441 -32.551 1.00 57.00 104 LYS A O 1
ATOM 875 N N . ARG A 1 105 ? 6.799 2.469 -34.753 1.00 51.44 105 ARG A N 1
ATOM 876 C CA . ARG A 1 105 ? 7.964 3.265 -35.209 1.00 51.44 105 ARG A CA 1
ATOM 877 C C . ARG A 1 105 ? 8.097 4.672 -34.579 1.00 51.44 105 ARG A C 1
ATOM 879 O O . ARG A 1 105 ? 8.986 5.419 -34.970 1.00 51.44 105 ARG A O 1
ATOM 886 N N . ASP A 1 106 ? 7.249 5.045 -33.622 1.00 47.59 106 ASP A N 1
ATOM 887 C CA . ASP A 1 106 ? 7.125 6.400 -33.060 1.00 47.59 106 ASP A CA 1
ATOM 888 C C . ASP A 1 106 ? 7.850 6.583 -31.717 1.00 47.59 106 ASP A C 1
ATOM 890 O O . ASP A 1 106 ? 7.403 7.277 -30.805 1.00 47.59 106 ASP A O 1
ATOM 894 N N . ALA A 1 107 ? 9.023 5.983 -31.599 1.00 52.16 107 ALA A N 1
ATOM 895 C CA . ALA A 1 107 ? 9.912 6.120 -30.459 1.00 52.16 107 ALA A CA 1
ATOM 896 C C . ALA A 1 107 ? 10.711 7.448 -30.549 1.00 52.16 107 ALA A C 1
ATOM 898 O O . ALA A 1 107 ? 11.893 7.467 -30.885 1.00 52.16 107 ALA A O 1
ATOM 899 N N . LYS A 1 108 ? 10.060 8.595 -30.292 1.00 53.16 108 LYS A N 1
ATOM 900 C CA . LYS A 1 108 ? 10.647 9.953 -30.439 1.00 53.16 108 LYS A CA 1
ATOM 901 C C . LYS A 1 108 ? 11.572 10.406 -29.292 1.00 53.16 108 LYS A C 1
ATOM 903 O O . LYS A 1 108 ? 12.079 11.523 -29.346 1.00 53.16 108 LYS A O 1
ATOM 908 N N . HIS A 1 109 ? 11.802 9.580 -28.269 1.00 55.31 109 HIS A N 1
ATOM 909 C CA . HIS A 1 109 ? 12.437 10.012 -27.010 1.00 55.31 109 HIS A CA 1
ATOM 910 C C . HIS A 1 109 ? 13.882 9.533 -26.792 1.00 55.31 109 HIS A C 1
ATOM 912 O O . HIS A 1 109 ? 14.462 9.835 -25.752 1.00 55.31 109 HIS A O 1
ATOM 918 N N . TYR A 1 110 ? 14.480 8.811 -27.742 1.00 59.53 110 TYR A N 1
ATOM 919 C CA . TYR A 1 110 ? 15.759 8.126 -27.521 1.00 59.53 110 TYR A CA 1
ATOM 920 C C . TYR A 1 110 ? 16.947 8.857 -28.147 1.00 59.53 110 TYR A C 1
ATOM 922 O O . TYR A 1 110 ? 16.829 9.504 -29.192 1.00 59.53 110 TYR A O 1
ATOM 930 N N . ILE A 1 111 ? 18.117 8.690 -27.525 1.00 55.53 111 ILE A N 1
ATOM 931 C CA . ILE A 1 111 ? 19.414 9.041 -28.115 1.00 55.53 111 ILE A CA 1
ATOM 932 C C . ILE A 1 111 ? 19.530 8.346 -29.479 1.00 55.53 111 ILE A C 1
ATOM 934 O O . ILE A 1 111 ? 19.091 7.206 -29.643 1.00 55.53 111 ILE A O 1
ATOM 938 N N . GLU A 1 112 ? 20.138 9.024 -30.457 1.00 52.06 112 GLU A N 1
ATOM 939 C CA . GLU A 1 112 ? 20.216 8.571 -31.855 1.00 52.06 112 GLU A CA 1
ATOM 940 C C . GLU A 1 112 ? 20.684 7.121 -32.031 1.00 52.06 112 GLU A C 1
ATOM 942 O O . GLU A 1 112 ? 20.248 6.447 -32.961 1.00 52.06 112 GLU A O 1
ATOM 947 N N . PHE A 1 113 ? 21.512 6.642 -31.102 1.00 55.22 113 PHE A N 1
ATOM 948 C CA . PHE A 1 113 ? 22.083 5.302 -31.075 1.00 55.22 113 PHE A CA 1
ATOM 949 C C . PHE A 1 113 ? 21.039 4.168 -31.026 1.00 55.22 113 PHE A C 1
ATOM 951 O O . PHE A 1 113 ? 21.252 3.130 -31.642 1.00 55.22 113 PHE A O 1
ATOM 958 N N . TRP A 1 114 ? 19.891 4.362 -30.363 1.00 62.75 114 TRP A N 1
ATOM 959 C CA . TRP A 1 114 ? 18.861 3.320 -30.211 1.00 62.75 114 TRP A CA 1
ATOM 960 C C . TRP A 1 114 ? 17.597 3.558 -31.051 1.00 62.75 114 TRP A C 1
ATOM 962 O O . TRP A 1 114 ? 16.578 2.908 -30.818 1.00 62.75 114 TRP A O 1
ATOM 972 N N . LYS A 1 115 ? 17.641 4.469 -32.037 1.00 64.75 115 LYS A N 1
ATOM 973 C CA . LYS A 1 115 ? 16.487 4.805 -32.900 1.00 64.75 115 LYS A CA 1
ATOM 974 C C . LYS A 1 115 ? 15.902 3.592 -33.629 1.00 64.75 115 LYS A C 1
ATOM 976 O O . LYS A 1 115 ? 14.719 3.588 -33.964 1.00 64.75 115 LYS A O 1
ATOM 981 N N . THR A 1 116 ? 16.705 2.570 -33.920 1.00 74.12 116 THR A N 1
ATOM 982 C CA . THR A 1 116 ? 16.212 1.334 -34.536 1.00 74.12 116 THR A CA 1
ATOM 983 C C . THR A 1 116 ? 17.062 0.156 -34.088 1.00 74.12 116 THR A C 1
ATOM 985 O O . THR A 1 116 ? 18.260 0.125 -34.350 1.00 74.12 116 THR A O 1
ATOM 988 N N . ILE A 1 117 ? 16.437 -0.813 -33.417 1.00 80.56 117 ILE A N 1
ATOM 989 C CA . ILE A 1 117 ? 17.094 -2.055 -33.003 1.00 80.56 117 ILE A CA 1
ATOM 990 C C . ILE A 1 117 ? 16.955 -3.073 -34.144 1.00 80.56 117 ILE A C 1
ATOM 992 O O . ILE A 1 117 ? 15.824 -3.366 -34.553 1.00 80.56 117 ILE A O 1
ATOM 996 N N . PRO A 1 118 ? 18.065 -3.606 -34.681 1.00 81.69 118 PRO A N 1
ATOM 997 C CA . PRO A 1 118 ? 18.019 -4.621 -35.724 1.00 81.69 118 PRO A CA 1
ATOM 998 C C . PRO A 1 118 ? 17.316 -5.914 -35.259 1.00 81.69 118 PRO A C 1
ATOM 1000 O O . PRO A 1 118 ? 17.550 -6.370 -34.138 1.00 81.69 118 PRO A O 1
ATOM 1003 N N . PRO A 1 119 ? 16.490 -6.563 -36.104 1.00 82.06 119 PRO A N 1
ATOM 1004 C CA . PRO A 1 119 ? 15.771 -7.785 -35.721 1.00 82.06 119 PRO A CA 1
ATOM 1005 C C . PRO A 1 119 ? 16.695 -8.997 -35.508 1.00 82.06 119 PRO A C 1
ATOM 1007 O O . PRO A 1 119 ? 16.324 -9.950 -34.831 1.00 82.06 119 PRO A O 1
ATOM 1010 N N . ASN A 1 120 ? 17.918 -8.966 -36.047 1.00 82.44 120 ASN A N 1
ATOM 1011 C CA . ASN A 1 120 ? 18.942 -9.991 -35.828 1.00 82.44 120 ASN A CA 1
ATOM 1012 C C . ASN A 1 120 ? 19.605 -9.917 -34.437 1.00 82.44 120 ASN A C 1
ATOM 1014 O O . ASN A 1 120 ? 20.449 -10.760 -34.134 1.00 82.44 120 ASN A O 1
ATOM 1018 N N . GLU A 1 121 ? 19.221 -8.954 -33.594 1.00 84.00 121 GLU A N 1
ATOM 1019 C CA . GLU A 1 121 ? 19.688 -8.799 -32.212 1.00 84.00 121 GLU A CA 1
ATOM 1020 C C . GLU A 1 121 ? 18.532 -9.059 -31.218 1.00 84.00 121 GLU A C 1
ATOM 1022 O O . GLU A 1 121 ? 18.026 -8.133 -30.576 1.00 84.00 121 GLU A O 1
ATOM 1027 N N . PRO A 1 122 ? 18.080 -10.320 -31.064 1.00 81.81 122 PRO A N 1
ATOM 1028 C CA . PRO A 1 122 ? 16.846 -10.654 -30.351 1.00 81.81 122 PRO A CA 1
ATOM 1029 C C . PRO A 1 122 ? 16.864 -10.217 -28.881 1.00 81.81 122 PRO A C 1
ATOM 1031 O O . PRO A 1 122 ? 15.853 -9.738 -28.374 1.00 81.81 122 PRO A O 1
ATOM 1034 N N . TYR A 1 123 ? 18.012 -10.306 -28.199 1.00 79.62 123 TYR A N 1
ATOM 1035 C CA . TYR A 1 123 ? 18.153 -9.847 -26.812 1.00 79.62 123 TYR A CA 1
ATOM 1036 C C . TYR A 1 123 ? 17.896 -8.345 -26.673 1.00 79.62 123 TYR A C 1
ATOM 1038 O O . TYR A 1 123 ? 17.159 -7.934 -25.781 1.00 79.62 123 TYR A O 1
ATOM 1046 N N . ARG A 1 124 ? 18.436 -7.526 -27.583 1.00 83.69 124 ARG A N 1
ATOM 1047 C CA . ARG A 1 124 ? 18.214 -6.074 -27.584 1.00 83.69 124 ARG A CA 1
ATOM 1048 C C . ARG A 1 124 ? 16.770 -5.718 -27.901 1.00 83.69 124 ARG A C 1
ATOM 1050 O O . ARG A 1 124 ? 16.268 -4.760 -27.329 1.00 83.69 124 ARG A O 1
ATOM 1057 N N . VAL A 1 125 ? 16.084 -6.492 -28.746 1.00 84.38 125 VAL A N 1
ATOM 1058 C CA . VAL A 1 125 ? 14.647 -6.294 -29.005 1.00 84.38 125 VAL A CA 1
ATOM 1059 C C . VAL A 1 125 ? 13.829 -6.511 -27.728 1.00 84.38 125 VAL A C 1
ATOM 1061 O O . VAL A 1 125 ? 12.997 -5.669 -27.394 1.00 84.38 125 VAL A O 1
ATOM 1064 N N . ILE A 1 126 ? 14.096 -7.589 -26.978 1.00 82.69 126 ILE A N 1
ATOM 1065 C CA . ILE A 1 126 ? 13.429 -7.826 -25.687 1.00 82.69 126 ILE A CA 1
ATOM 1066 C C . ILE A 1 126 ? 13.768 -6.718 -24.683 1.00 82.69 126 ILE A C 1
ATOM 1068 O O . ILE A 1 126 ? 12.874 -6.165 -24.050 1.00 82.69 126 ILE A O 1
ATOM 1072 N N . LEU A 1 127 ? 15.052 -6.381 -24.534 1.00 82.31 127 LEU A N 1
ATOM 1073 C CA . LEU A 1 127 ? 15.497 -5.360 -23.584 1.00 82.31 127 LEU A CA 1
ATOM 1074 C C . LEU A 1 127 ? 14.982 -3.962 -23.942 1.00 82.31 127 LEU A C 1
ATOM 1076 O O . LEU A 1 127 ? 14.699 -3.183 -23.039 1.00 82.31 127 LEU A O 1
ATOM 1080 N N . GLY A 1 128 ? 14.798 -3.662 -25.228 1.00 83.06 128 GLY A N 1
ATOM 1081 C CA . GLY A 1 128 ? 14.154 -2.439 -25.695 1.00 83.06 128 GLY A CA 1
ATOM 1082 C C . GLY A 1 128 ? 12.706 -2.327 -25.214 1.00 83.06 128 GLY A C 1
ATOM 1083 O O . GLY A 1 128 ? 12.340 -1.292 -24.670 1.00 83.06 128 GLY A O 1
ATOM 1084 N N . ASP A 1 129 ? 11.912 -3.401 -25.310 1.00 82.62 129 ASP A N 1
ATOM 1085 C CA . ASP A 1 129 ? 10.544 -3.427 -24.754 1.00 82.62 129 ASP A CA 1
ATOM 1086 C C . ASP A 1 129 ? 10.547 -3.219 -23.231 1.00 82.62 129 ASP A C 1
ATOM 1088 O O . ASP A 1 129 ? 9.748 -2.444 -22.701 1.00 82.62 129 ASP A O 1
ATOM 1092 N N . VAL A 1 130 ? 11.487 -3.857 -22.522 1.00 82.56 130 VAL A N 1
ATOM 1093 C CA . VAL A 1 130 ? 11.647 -3.683 -21.068 1.00 82.56 130 VAL A CA 1
ATOM 1094 C C . VAL A 1 130 ? 11.998 -2.237 -20.723 1.00 82.56 130 VAL A C 1
ATOM 1096 O O . VAL A 1 130 ? 11.365 -1.637 -19.853 1.00 82.56 130 VAL A O 1
ATOM 1099 N N . ARG A 1 131 ? 12.974 -1.652 -21.424 1.00 84.81 131 ARG A N 1
ATOM 1100 C CA . ARG A 1 131 ? 13.382 -0.251 -21.270 1.00 84.81 131 ARG A CA 1
ATOM 1101 C C . ARG A 1 131 ? 12.201 0.690 -21.470 1.00 84.81 131 ARG A C 1
ATOM 1103 O O . ARG A 1 131 ? 11.996 1.599 -20.669 1.00 84.81 131 ARG A O 1
ATOM 1110 N N . ASP A 1 132 ? 11.429 0.473 -22.529 1.00 84.44 132 ASP A N 1
ATOM 1111 C CA . ASP A 1 132 ? 10.314 1.337 -22.898 1.00 84.44 132 ASP A CA 1
ATOM 1112 C C . ASP A 1 132 ? 9.210 1.275 -21.833 1.00 84.44 132 ASP A C 1
ATOM 1114 O O . ASP A 1 132 ? 8.718 2.314 -21.395 1.00 84.44 132 ASP A O 1
ATOM 1118 N N . LYS A 1 133 ? 8.899 0.086 -21.305 1.00 84.94 133 LYS A N 1
ATOM 1119 C CA . LYS A 1 133 ? 7.978 -0.067 -20.166 1.00 84.94 133 LYS A CA 1
ATOM 1120 C C . LYS A 1 133 ? 8.507 0.556 -18.876 1.00 84.94 133 LYS A C 1
ATOM 1122 O O . LYS A 1 133 ? 7.731 1.156 -18.130 1.00 84.94 133 LYS A O 1
ATOM 1127 N N . LEU A 1 134 ? 9.809 0.458 -18.595 1.00 85.44 134 LEU A N 1
ATOM 1128 C CA . LEU A 1 134 ? 10.430 1.130 -17.445 1.00 85.44 134 LEU A CA 1
ATOM 1129 C C . LEU A 1 134 ? 10.338 2.652 -17.577 1.00 85.44 134 LEU A C 1
ATOM 1131 O O . LEU A 1 134 ? 10.003 3.329 -16.606 1.00 85.44 134 LEU A O 1
ATOM 1135 N N . TYR A 1 135 ? 10.557 3.186 -18.780 1.00 87.25 135 TYR A N 1
ATOM 1136 C CA . TYR A 1 135 ? 10.371 4.604 -19.069 1.00 87.25 135 TYR A CA 1
ATOM 1137 C C . TYR A 1 135 ? 8.926 5.037 -18.816 1.00 87.25 135 TYR A C 1
ATOM 1139 O O . TYR A 1 135 ? 8.698 5.971 -18.051 1.00 87.25 135 TYR A O 1
ATOM 1147 N N . GLN A 1 136 ? 7.944 4.318 -19.369 1.00 88.62 136 GLN A N 1
ATOM 1148 C CA . GLN A 1 136 ? 6.526 4.615 -19.136 1.00 88.62 136 GLN A CA 1
ATOM 1149 C C . GLN A 1 136 ? 6.153 4.520 -17.652 1.00 88.62 136 GLN A C 1
ATOM 1151 O O . GLN A 1 136 ? 5.415 5.360 -17.147 1.00 88.62 136 GLN A O 1
ATOM 1156 N N . THR A 1 137 ? 6.711 3.549 -16.925 1.00 88.19 137 THR A N 1
ATOM 1157 C CA . THR A 1 137 ? 6.513 3.409 -15.474 1.00 88.19 137 THR A CA 1
ATOM 1158 C C . THR A 1 137 ? 7.063 4.626 -14.724 1.00 88.19 137 THR A C 1
ATOM 1160 O O . THR A 1 137 ? 6.375 5.190 -13.874 1.00 88.19 137 THR A O 1
ATOM 1163 N N . ARG A 1 138 ? 8.273 5.085 -15.073 1.00 88.38 138 ARG A N 1
ATOM 1164 C CA . ARG A 1 138 ? 8.892 6.281 -14.487 1.00 88.38 138 ARG A CA 1
ATOM 1165 C C . ARG A 1 138 ? 8.070 7.538 -14.770 1.00 88.38 138 ARG A C 1
ATOM 1167 O O . ARG A 1 138 ? 7.789 8.300 -13.847 1.00 88.38 138 ARG A O 1
ATOM 1174 N N . GLU A 1 139 ? 7.686 7.755 -16.026 1.00 88.19 139 GLU A N 1
ATOM 1175 C CA . GLU A 1 139 ? 6.912 8.930 -16.433 1.00 88.19 139 GLU A CA 1
ATOM 1176 C C . GLU A 1 139 ? 5.504 8.921 -15.833 1.00 88.19 139 GLU A C 1
ATOM 1178 O O . GLU A 1 139 ? 5.025 9.970 -15.401 1.00 88.19 139 GLU A O 1
ATOM 1183 N N . ARG A 1 140 ? 4.871 7.745 -15.706 1.00 89.56 140 ARG A N 1
ATOM 1184 C CA . ARG A 1 140 ? 3.584 7.605 -15.018 1.00 89.56 140 ARG A CA 1
ATOM 1185 C C . ARG A 1 140 ? 3.695 8.034 -13.562 1.00 89.56 140 ARG A C 1
ATOM 1187 O O . ARG A 1 140 ? 2.935 8.903 -13.140 1.00 89.56 140 ARG A O 1
ATOM 1194 N N . SER A 1 141 ? 4.665 7.502 -12.817 1.00 85.75 141 SER A N 1
ATOM 1195 C CA . SER A 1 141 ? 4.897 7.919 -11.428 1.00 85.75 141 SER A CA 1
ATOM 1196 C C . SER A 1 141 ? 5.191 9.418 -11.322 1.00 85.75 141 SER A C 1
ATOM 1198 O O . SER A 1 141 ? 4.638 10.090 -10.455 1.00 85.75 141 SER A O 1
ATOM 1200 N N . ARG A 1 142 ? 5.995 9.975 -12.239 1.00 85.00 142 ARG A N 1
ATOM 1201 C CA . ARG A 1 142 ? 6.307 11.412 -12.277 1.00 85.00 142 ARG A CA 1
ATOM 1202 C C . ARG A 1 142 ? 5.063 12.274 -12.510 1.00 85.00 142 ARG A C 1
ATOM 1204 O O . ARG A 1 142 ? 4.898 13.283 -11.831 1.00 85.00 142 ARG A O 1
ATOM 1211 N N . HIS A 1 143 ? 4.195 11.900 -13.449 1.00 85.88 143 HIS A N 1
ATOM 1212 C CA . HIS A 1 143 ? 2.949 12.624 -13.723 1.00 85.88 143 HIS A CA 1
ATOM 1213 C C . HIS A 1 143 ? 1.973 12.543 -12.547 1.00 85.88 143 HIS A C 1
ATOM 1215 O O . HIS A 1 143 ? 1.431 13.568 -12.142 1.00 85.88 143 HIS A O 1
ATOM 1221 N N . LEU A 1 144 ? 1.813 11.361 -11.942 1.00 84.19 144 LEU A N 1
ATOM 1222 C CA . LEU A 1 144 ? 0.952 11.183 -10.769 1.00 84.19 144 LEU A CA 1
ATOM 1223 C C . LEU A 1 144 ? 1.435 11.990 -9.555 1.00 84.19 144 LEU A C 1
ATOM 1225 O O . LEU A 1 144 ? 0.593 12.470 -8.801 1.00 84.19 144 LEU A O 1
ATOM 1229 N N . LEU A 1 145 ? 2.751 12.165 -9.390 1.00 79.12 145 LEU A N 1
ATOM 1230 C CA . LEU A 1 145 ? 3.350 13.018 -8.355 1.00 79.12 145 LEU A CA 1
ATOM 1231 C C . LEU A 1 145 ? 3.188 14.515 -8.647 1.00 79.12 145 LEU A C 1
ATOM 1233 O O . LEU A 1 145 ? 2.961 15.303 -7.738 1.00 79.12 145 LEU A O 1
ATOM 1237 N N . ALA A 1 146 ? 3.343 14.929 -9.906 1.00 77.31 146 ALA A N 1
ATOM 1238 C CA . ALA A 1 146 ? 3.327 16.346 -10.271 1.00 77.31 146 ALA A CA 1
ATOM 1239 C C . ALA A 1 146 ? 1.910 16.917 -10.440 1.00 77.31 146 ALA A C 1
ATOM 1241 O O . ALA A 1 146 ? 1.687 18.100 -10.185 1.00 77.31 146 ALA A O 1
ATOM 1242 N N . HIS A 1 147 ? 0.972 16.101 -10.924 1.00 80.06 147 HIS A N 1
ATOM 1243 C CA . HIS A 1 147 ? -0.341 16.558 -11.389 1.00 80.06 147 HIS A CA 1
ATOM 1244 C C . HIS A 1 147 ? -1.510 15.734 -10.838 1.00 80.06 147 HIS A C 1
ATOM 1246 O O . HIS A 1 147 ? -2.659 16.069 -11.109 1.00 80.06 147 HIS A O 1
ATOM 1252 N N . GLY A 1 148 ? -1.252 14.633 -10.124 1.00 76.12 148 GLY A N 1
ATOM 1253 C CA . GLY A 1 148 ? -2.287 13.709 -9.641 1.00 76.12 148 GLY A CA 1
ATOM 1254 C C . GLY A 1 148 ? -2.902 12.809 -10.722 1.00 76.12 148 GLY A C 1
ATOM 1255 O O . GLY A 1 148 ? -3.408 11.740 -10.394 1.00 76.12 148 GLY A O 1
ATOM 1256 N N . ILE A 1 149 ? -2.802 13.189 -12.001 1.00 81.62 149 ILE A N 1
ATOM 1257 C CA . ILE A 1 149 ? -3.407 12.515 -13.160 1.00 81.62 149 ILE A CA 1
ATOM 1258 C C . ILE A 1 149 ? -2.310 12.091 -14.146 1.00 81.62 149 ILE A C 1
ATOM 1260 O O . ILE A 1 149 ? -1.269 12.741 -14.256 1.00 81.62 149 ILE A O 1
ATOM 1264 N N . CYS A 1 150 ? -2.535 10.993 -14.872 1.00 84.25 150 CYS A N 1
ATOM 1265 C CA . CYS A 1 150 ? -1.620 10.517 -15.902 1.00 84.25 150 CYS A CA 1
ATOM 1266 C C . CYS A 1 150 ? -2.363 9.928 -17.111 1.00 84.25 150 CYS A C 1
ATOM 1268 O O . CYS A 1 150 ? -3.230 9.075 -16.940 1.00 84.25 150 CYS A O 1
ATOM 1270 N N . ASP A 1 151 ? -1.950 10.326 -18.318 1.00 85.00 151 ASP A N 1
ATOM 1271 C CA . ASP A 1 151 ? -2.478 9.809 -19.593 1.00 85.00 151 ASP A CA 1
ATOM 1272 C C . ASP A 1 151 ? -1.820 8.492 -20.043 1.00 85.00 151 ASP A C 1
ATOM 1274 O O . ASP A 1 151 ? -2.279 7.849 -20.986 1.00 85.00 151 ASP A O 1
ATOM 1278 N N . ILE A 1 152 ? -0.720 8.086 -19.399 1.00 84.00 152 ILE A N 1
ATOM 1279 C CA . ILE A 1 152 ? -0.044 6.819 -19.697 1.00 84.00 152 ILE A CA 1
ATOM 1280 C C . ILE A 1 152 ? -0.909 5.701 -19.115 1.00 84.00 152 ILE A C 1
ATOM 1282 O O . ILE A 1 152 ? -1.087 5.689 -17.897 1.00 84.00 152 ILE A O 1
ATOM 1286 N N . PRO A 1 153 ? -1.430 4.760 -19.920 1.00 84.12 153 PRO A N 1
ATOM 1287 C CA . PRO A 1 153 ? -2.314 3.711 -19.428 1.00 84.12 153 PRO A CA 1
ATOM 1288 C C . PRO A 1 153 ? -1.572 2.719 -18.522 1.00 84.12 153 PRO A C 1
ATOM 1290 O O . PRO A 1 153 ? -0.356 2.551 -18.621 1.00 84.12 153 PRO A O 1
ATOM 1293 N N . GLU A 1 154 ? -2.303 2.056 -17.624 1.00 79.88 154 GLU A N 1
ATOM 1294 C CA . GLU A 1 154 ? -1.705 1.152 -16.632 1.00 79.88 154 GLU A CA 1
ATOM 1295 C C . GLU A 1 154 ? -1.059 -0.069 -17.310 1.00 79.88 154 GLU A C 1
ATOM 1297 O O . GLU A 1 154 ? 0.049 -0.458 -16.944 1.00 79.88 154 GLU A O 1
ATOM 1302 N N . GLU A 1 155 ? -1.668 -0.589 -18.382 1.00 81.88 155 GLU A N 1
ATOM 1303 C CA . GLU A 1 155 ? -1.138 -1.688 -19.202 1.00 81.88 155 GLU A CA 1
ATOM 1304 C C . GLU A 1 155 ? 0.182 -1.380 -19.932 1.00 81.88 155 GLU A C 1
ATOM 1306 O O . GLU A 1 155 ? 0.880 -2.304 -20.354 1.00 81.88 155 GLU A O 1
ATOM 1311 N N . ALA A 1 156 ? 0.547 -0.101 -20.081 1.00 80.06 156 ALA A N 1
ATOM 1312 C CA . ALA A 1 156 ? 1.837 0.300 -20.649 1.00 80.06 156 ALA A CA 1
ATOM 1313 C C . ALA A 1 156 ? 2.966 0.323 -19.603 1.00 80.06 156 ALA A C 1
ATOM 1315 O O . ALA A 1 156 ? 4.122 0.573 -19.950 1.00 80.06 156 ALA A O 1
ATOM 1316 N N . THR A 1 157 ? 2.645 0.072 -18.332 1.00 78.81 157 THR A N 1
ATOM 1317 C CA . THR A 1 157 ? 3.586 0.107 -17.210 1.00 78.81 157 THR A CA 1
ATOM 1318 C C . THR A 1 157 ? 3.744 -1.262 -16.568 1.00 78.81 157 THR A C 1
ATOM 1320 O O . THR A 1 157 ? 2.927 -2.160 -16.766 1.00 78.81 157 THR A O 1
ATOM 1323 N N . TYR A 1 158 ? 4.804 -1.432 -15.782 1.00 78.69 158 TYR A N 1
ATOM 1324 C CA . TYR A 1 158 ? 4.929 -2.617 -14.949 1.00 78.69 158 TYR A CA 1
ATOM 1325 C C . TYR A 1 158 ? 4.050 -2.483 -13.707 1.00 78.69 158 TYR A C 1
ATOM 1327 O O . TYR A 1 158 ? 4.235 -1.560 -12.911 1.00 78.69 158 TYR A O 1
ATOM 1335 N N . THR A 1 159 ? 3.130 -3.431 -13.522 1.00 69.94 159 THR A N 1
ATOM 1336 C CA . THR A 1 159 ? 2.268 -3.504 -12.329 1.00 69.94 159 THR A CA 1
ATOM 1337 C C . THR A 1 159 ? 2.665 -4.621 -11.371 1.00 69.94 159 THR A C 1
ATOM 1339 O O . THR A 1 159 ? 2.321 -4.559 -10.195 1.00 69.94 159 THR A O 1
ATOM 1342 N N . ASN A 1 160 ? 3.411 -5.626 -11.844 1.00 66.81 160 ASN A N 1
ATOM 1343 C CA . ASN A 1 160 ? 3.927 -6.714 -11.016 1.00 66.81 160 ASN A CA 1
ATOM 1344 C C . ASN A 1 160 ? 5.276 -7.222 -11.554 1.00 66.81 160 ASN A C 1
ATOM 1346 O O . ASN A 1 160 ? 5.509 -7.265 -12.762 1.00 66.81 160 ASN A O 1
ATOM 1350 N N . ILE A 1 161 ? 6.132 -7.671 -10.638 1.00 62.88 161 ILE A N 1
ATOM 1351 C CA . ILE A 1 161 ? 7.396 -8.368 -10.891 1.00 62.88 161 ILE A CA 1
ATOM 1352 C C . ILE A 1 161 ? 7.181 -9.643 -11.717 1.00 62.88 161 ILE A C 1
ATOM 1354 O O . ILE A 1 161 ? 8.029 -9.964 -12.540 1.00 62.88 161 ILE A O 1
ATOM 1358 N N . GLU A 1 162 ? 6.048 -10.342 -11.589 1.00 60.91 162 GLU A N 1
ATOM 1359 C CA . GLU A 1 162 ? 5.763 -11.542 -12.405 1.00 60.91 162 GLU A CA 1
ATOM 1360 C C . GLU A 1 162 ? 5.713 -11.257 -13.918 1.00 60.91 162 GLU A C 1
ATOM 1362 O O . GLU A 1 162 ? 5.899 -12.159 -14.734 1.00 60.91 162 GLU A O 1
ATOM 1367 N N . GLN A 1 163 ? 5.505 -9.995 -14.312 1.00 58.56 163 GLN A N 1
ATOM 1368 C CA . GLN A 1 163 ? 5.566 -9.563 -15.713 1.00 58.56 163 GLN A CA 1
ATOM 1369 C C . GLN A 1 163 ? 7.010 -9.377 -16.210 1.00 58.56 163 GLN A C 1
ATOM 1371 O O . GLN A 1 163 ? 7.241 -9.289 -17.419 1.00 58.56 163 GLN A O 1
ATOM 1376 N N . SER A 1 164 ? 7.989 -9.327 -15.301 1.00 54.12 164 SER A N 1
ATOM 1377 C CA . SER A 1 164 ? 9.415 -9.408 -15.614 1.00 54.12 164 SER A CA 1
ATOM 1378 C C . SER A 1 164 ? 9.848 -10.880 -15.567 1.00 54.12 164 SER A C 1
ATOM 1380 O O . SER A 1 164 ? 9.758 -11.536 -14.533 1.00 54.12 164 SER A O 1
ATOM 1382 N N . LYS A 1 165 ? 10.237 -11.452 -16.717 1.00 53.25 165 LYS A N 1
ATOM 1383 C CA . LYS A 1 165 ? 10.636 -12.870 -16.816 1.00 53.25 165 LYS A CA 1
ATOM 1384 C C . LYS A 1 165 ? 11.824 -13.201 -15.870 1.00 53.25 165 LYS A C 1
ATOM 1386 O O . LYS A 1 165 ? 12.635 -12.318 -15.595 1.00 53.25 165 LYS A O 1
ATOM 1391 N N . PRO A 1 166 ? 11.978 -14.473 -15.437 1.00 44.56 166 PRO A N 1
ATOM 1392 C CA . PRO A 1 166 ? 12.738 -14.864 -14.235 1.00 44.56 166 PRO A CA 1
ATOM 1393 C C . PRO A 1 166 ? 14.256 -14.640 -14.263 1.00 44.56 166 PRO A C 1
ATOM 1395 O O . PRO A 1 166 ? 14.882 -14.622 -13.207 1.00 44.56 166 PRO A O 1
ATOM 1398 N N . ASP A 1 167 ? 14.858 -14.461 -15.438 1.00 47.72 167 ASP A N 1
ATOM 1399 C CA . ASP A 1 167 ? 16.319 -14.343 -15.565 1.00 47.72 167 ASP A CA 1
ATOM 1400 C C . ASP A 1 167 ? 16.816 -12.891 -15.550 1.00 47.72 167 ASP A C 1
ATOM 1402 O O . ASP A 1 167 ? 18.011 -12.624 -15.705 1.00 47.72 167 ASP A O 1
ATOM 1406 N N . PHE A 1 168 ? 15.915 -11.932 -15.328 1.00 55.59 168 PHE A N 1
ATOM 1407 C CA . PHE A 1 168 ? 16.294 -10.542 -15.146 1.00 55.59 168 PHE A CA 1
ATOM 1408 C C . PHE A 1 168 ? 16.717 -10.290 -13.693 1.00 55.59 168 PHE A C 1
ATOM 1410 O O . PHE A 1 168 ? 15.882 -10.263 -12.796 1.00 55.59 168 PHE A O 1
ATOM 1417 N N . LEU A 1 169 ? 18.039 -10.141 -13.512 1.00 60.66 169 LEU A N 1
ATOM 1418 C CA . LEU A 1 169 ? 18.796 -9.648 -12.354 1.00 60.66 169 LEU A CA 1
ATOM 1419 C C . LEU A 1 169 ? 18.215 -10.011 -10.977 1.00 60.66 169 LEU A C 1
ATOM 1421 O O . LEU A 1 169 ? 17.174 -9.511 -10.565 1.00 60.66 169 LEU A O 1
ATOM 1425 N N . ARG A 1 170 ? 19.003 -10.730 -10.162 1.00 65.50 170 ARG A N 1
ATOM 1426 C CA . ARG A 1 170 ? 18.764 -10.896 -8.709 1.00 65.50 170 ARG A CA 1
ATOM 1427 C C . ARG A 1 170 ? 18.305 -9.599 -8.029 1.00 65.50 170 ARG A C 1
ATOM 1429 O O . ARG A 1 170 ? 17.546 -9.659 -7.080 1.00 65.50 170 ARG A O 1
ATOM 1436 N N . GLN A 1 171 ? 18.721 -8.442 -8.541 1.00 69.94 171 GLN A N 1
ATOM 1437 C CA . GLN A 1 171 ? 18.241 -7.130 -8.120 1.00 69.94 171 GLN A CA 1
ATOM 1438 C C . GLN A 1 171 ? 16.721 -6.945 -8.237 1.00 69.94 171 GLN A C 1
ATOM 1440 O O . GLN A 1 171 ? 16.120 -6.553 -7.250 1.00 69.94 171 GLN A O 1
ATOM 1445 N N . VAL A 1 172 ? 16.074 -7.263 -9.365 1.00 74.06 172 VAL A N 1
ATOM 1446 C CA . VAL A 1 172 ? 14.607 -7.141 -9.488 1.00 74.06 172 VAL A CA 1
ATOM 1447 C C . VAL A 1 172 ? 13.900 -8.150 -8.590 1.00 74.06 172 VAL A C 1
ATOM 1449 O O . VAL A 1 172 ? 12.896 -7.818 -7.967 1.00 74.06 172 VAL A O 1
ATOM 1452 N N . SER A 1 173 ? 14.462 -9.352 -8.436 1.00 72.44 173 SER A N 1
ATOM 1453 C CA . SER A 1 173 ? 13.945 -10.334 -7.471 1.00 72.44 173 SER A CA 1
ATOM 1454 C C . SER A 1 173 ? 14.084 -9.873 -6.011 1.00 72.44 173 SER A C 1
ATOM 1456 O O . SER A 1 173 ? 13.233 -10.197 -5.188 1.00 72.44 173 SER A O 1
ATOM 1458 N N . THR A 1 174 ? 15.141 -9.126 -5.679 1.00 77.12 174 THR A N 1
ATOM 1459 C CA . THR A 1 174 ? 15.417 -8.637 -4.317 1.00 77.12 174 THR A CA 1
ATOM 1460 C C . THR A 1 174 ? 14.661 -7.349 -3.993 1.00 77.12 174 THR A C 1
ATOM 1462 O O . THR A 1 174 ? 14.105 -7.224 -2.908 1.00 77.12 174 THR A O 1
ATOM 1465 N N . PHE A 1 175 ? 14.649 -6.387 -4.914 1.00 78.94 175 PHE A N 1
ATOM 1466 C CA . PHE A 1 175 ? 14.183 -5.017 -4.686 1.00 78.94 175 PHE A CA 1
ATOM 1467 C C . PHE A 1 175 ? 12.822 -4.730 -5.341 1.00 78.94 175 PHE A C 1
ATOM 1469 O O . PHE A 1 175 ? 12.156 -3.753 -5.006 1.00 78.94 175 PHE A O 1
ATOM 1476 N N . GLY A 1 176 ? 12.369 -5.571 -6.272 1.00 83.19 176 GLY A N 1
ATOM 1477 C CA . GLY A 1 176 ? 11.105 -5.370 -6.976 1.00 83.19 176 GLY A CA 1
ATOM 1478 C C . GLY A 1 176 ? 11.041 -4.050 -7.744 1.00 83.19 176 GLY A C 1
ATOM 1479 O O . GLY A 1 176 ? 12.066 -3.446 -8.055 1.00 83.19 176 GLY A O 1
ATOM 1480 N N . LEU A 1 177 ? 9.826 -3.586 -8.042 1.00 84.00 177 LEU A N 1
ATOM 1481 C CA . LEU A 1 177 ? 9.569 -2.340 -8.783 1.00 84.00 177 LEU A CA 1
ATOM 1482 C C . LEU A 1 177 ? 9.399 -1.110 -7.882 1.00 84.00 177 LEU A C 1
ATOM 1484 O O . LEU A 1 177 ? 9.158 -0.019 -8.389 1.00 84.00 177 LEU A O 1
ATOM 1488 N N . SER A 1 178 ? 9.536 -1.285 -6.569 1.00 83.75 178 SER A N 1
ATOM 1489 C CA . SER A 1 178 ? 9.363 -0.227 -5.565 1.00 83.75 178 SER A CA 1
ATOM 1490 C C . SER A 1 178 ? 10.607 -0.039 -4.688 1.00 83.75 178 SER A C 1
ATOM 1492 O O . SER A 1 178 ? 10.611 0.837 -3.833 1.00 83.75 178 SER A O 1
ATOM 1494 N N . LEU A 1 179 ? 11.674 -0.826 -4.902 1.00 82.25 179 LEU A N 1
ATOM 1495 C CA . LEU A 1 179 ? 12.894 -0.957 -4.080 1.00 82.25 179 LEU A CA 1
ATOM 1496 C C . LEU A 1 179 ? 12.652 -1.500 -2.667 1.00 82.25 179 LEU A C 1
ATOM 1498 O O . LEU A 1 179 ? 13.328 -2.429 -2.229 1.00 82.25 179 LEU A O 1
ATOM 1502 N N . VAL A 1 180 ? 11.671 -0.933 -1.976 1.00 84.19 180 VAL A N 1
ATOM 1503 C CA . VAL A 1 180 ? 11.206 -1.312 -0.647 1.00 84.19 180 VAL A CA 1
ATOM 1504 C C . VAL A 1 180 ? 9.691 -1.432 -0.647 1.00 84.19 180 VAL A C 1
ATOM 1506 O O . VAL A 1 180 ? 8.989 -0.767 -1.409 1.00 84.19 180 VAL A O 1
ATOM 1509 N N . LYS A 1 181 ? 9.194 -2.293 0.236 1.00 88.44 181 LYS A N 1
ATOM 1510 C CA . LYS A 1 181 ? 7.774 -2.390 0.554 1.00 88.44 181 LYS A CA 1
ATOM 1511 C C . LYS A 1 181 ? 7.487 -1.535 1.776 1.00 88.44 181 LYS A C 1
ATOM 1513 O O . LYS A 1 181 ? 8.216 -1.618 2.762 1.00 88.44 181 LYS A O 1
ATOM 1518 N N . LEU A 1 182 ? 6.442 -0.723 1.696 1.00 89.00 182 LEU A N 1
ATOM 1519 C CA . LEU A 1 182 ? 6.017 0.141 2.784 1.00 89.00 182 LEU A CA 1
ATOM 1520 C C . LEU A 1 182 ? 5.058 -0.617 3.704 1.00 89.00 182 LEU A C 1
ATOM 1522 O O . LEU A 1 182 ? 3.996 -1.065 3.265 1.00 89.00 182 LEU A O 1
ATOM 1526 N N . ASP A 1 183 ? 5.431 -0.750 4.972 1.00 91.75 183 ASP A N 1
ATOM 1527 C CA . ASP A 1 183 ? 4.506 -1.195 6.011 1.00 91.75 183 ASP A CA 1
ATOM 1528 C C . ASP A 1 183 ? 3.625 -0.015 6.435 1.00 91.75 183 ASP A C 1
ATOM 1530 O O . ASP A 1 183 ? 4.116 1.085 6.696 1.00 91.75 183 ASP A O 1
ATOM 1534 N N . ILE A 1 184 ? 2.319 -0.253 6.515 1.00 90.06 184 ILE A N 1
ATOM 1535 C CA . ILE A 1 184 ? 1.338 0.722 6.994 1.00 90.06 184 ILE A CA 1
ATOM 1536 C C . ILE A 1 184 ? 1.116 0.465 8.472 1.00 90.06 184 ILE A C 1
ATOM 1538 O O . ILE A 1 184 ? 0.991 -0.687 8.873 1.00 90.06 184 ILE A O 1
ATOM 1542 N N . ARG A 1 185 ? 1.063 1.509 9.297 1.00 92.81 185 A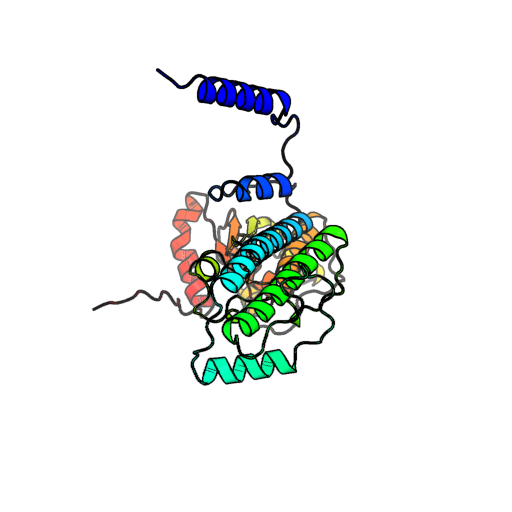RG A N 1
ATOM 1543 C CA . ARG A 1 185 ? 0.868 1.363 10.741 1.00 92.81 185 ARG A CA 1
ATOM 1544 C C . ARG A 1 185 ? -0.167 2.357 11.246 1.00 92.81 185 ARG A C 1
ATOM 1546 O O . ARG A 1 185 ? -0.017 3.549 11.015 1.00 92.81 185 ARG A O 1
ATOM 1553 N N . GLN A 1 186 ? -1.158 1.864 11.983 1.00 89.19 186 GLN A N 1
ATOM 1554 C CA . GLN A 1 186 ? -2.181 2.684 12.641 1.00 89.19 186 GLN A CA 1
ATOM 1555 C C . GLN A 1 186 ? -2.554 2.076 14.001 1.00 89.19 186 GLN A C 1
ATOM 1557 O O . GLN A 1 186 ? -2.320 0.888 14.220 1.00 89.19 186 GLN A O 1
ATOM 1562 N N . GLU A 1 187 ? -3.067 2.867 14.938 1.00 92.81 187 GLU A N 1
ATOM 1563 C CA . GLU A 1 187 ? -3.533 2.379 16.246 1.00 92.81 187 GLU A CA 1
ATOM 1564 C C . GLU A 1 187 ? -4.938 1.752 16.182 1.00 92.81 187 GLU A C 1
ATOM 1566 O O . GLU A 1 187 ? -5.783 2.184 15.398 1.00 92.81 187 GLU A O 1
ATOM 1571 N N . SER A 1 188 ? -5.179 0.737 17.017 1.00 94.38 188 SER A N 1
ATOM 1572 C CA . SER A 1 188 ? -6.433 -0.038 17.081 1.00 94.38 188 SER A CA 1
ATOM 1573 C C . SER A 1 188 ? -7.678 0.808 17.386 1.00 94.38 188 SER A C 1
ATOM 1575 O O . SER A 1 188 ? -8.758 0.572 16.832 1.00 94.38 188 SER A O 1
ATOM 1577 N N . ASP A 1 189 ? -7.542 1.828 18.237 1.00 95.12 189 ASP A N 1
ATOM 1578 C CA . ASP A 1 189 ? -8.652 2.707 18.618 1.00 95.12 189 ASP A CA 1
ATOM 1579 C C . ASP A 1 189 ? -9.224 3.480 17.422 1.00 95.12 189 ASP A C 1
ATOM 1581 O O . ASP A 1 189 ? -10.437 3.667 17.342 1.00 95.12 189 ASP A O 1
ATOM 1585 N N . ARG A 1 190 ? -8.390 3.825 16.434 1.00 94.81 190 ARG A N 1
ATOM 1586 C CA . ARG A 1 190 ? -8.828 4.525 15.216 1.00 94.81 190 ARG A CA 1
ATOM 1587 C C . ARG A 1 190 ? -9.701 3.649 14.340 1.00 94.81 190 ARG A C 1
ATOM 1589 O O . ARG A 1 190 ? -10.672 4.127 13.762 1.00 94.81 190 ARG A O 1
ATOM 1596 N N . HIS A 1 191 ? -9.397 2.355 14.256 1.00 96.88 191 HIS A N 1
ATOM 1597 C CA . HIS A 1 191 ? -10.269 1.398 13.568 1.00 96.88 191 HIS A CA 1
ATOM 1598 C C . HIS A 1 191 ? -11.591 1.242 14.318 1.00 96.88 191 HIS A C 1
ATOM 1600 O O . HIS A 1 191 ? -12.649 1.184 13.693 1.00 96.88 191 HIS A O 1
ATOM 1606 N N . THR A 1 192 ? -11.535 1.238 15.653 1.00 97.50 192 THR A N 1
ATOM 1607 C CA . THR A 1 192 ? -12.724 1.203 16.512 1.00 97.50 192 THR A CA 1
ATOM 1608 C C . THR A 1 192 ? -13.612 2.427 16.284 1.00 97.50 192 THR A C 1
ATOM 1610 O O . THR A 1 192 ? -14.817 2.251 16.139 1.00 97.50 192 THR A O 1
ATOM 1613 N N . ASP A 1 193 ? -13.051 3.635 16.169 1.00 96.94 193 ASP A N 1
ATOM 1614 C CA . ASP A 1 193 ? -13.809 4.861 15.873 1.00 96.94 193 ASP A CA 1
ATOM 1615 C C . ASP A 1 193 ? -14.527 4.809 14.524 1.00 96.94 193 ASP A C 1
ATOM 1617 O O . ASP A 1 193 ? -15.694 5.193 14.423 1.00 96.94 193 ASP A O 1
ATOM 1621 N N . VAL A 1 194 ? -13.862 4.290 13.488 1.00 97.12 194 VAL A N 1
ATOM 1622 C CA . VAL A 1 194 ? -14.475 4.125 12.162 1.00 97.12 194 VAL A CA 1
ATOM 1623 C C . VAL A 1 194 ? -15.656 3.154 12.232 1.00 97.12 194 VAL A C 1
ATOM 1625 O O . VAL A 1 194 ? -16.741 3.462 11.736 1.00 97.12 194 VAL A O 1
ATOM 1628 N N . LEU A 1 195 ? -15.478 1.992 12.867 1.00 97.44 195 LEU A N 1
ATOM 1629 C CA . LEU A 1 195 ? -16.551 1.002 13.012 1.00 97.44 195 LEU A CA 1
ATOM 1630 C C . LEU A 1 195 ? -17.693 1.504 13.904 1.00 97.44 195 LEU A C 1
ATOM 1632 O O . LEU A 1 195 ? -18.861 1.208 13.647 1.00 97.44 195 LEU A O 1
ATOM 1636 N N . ASP A 1 196 ? -17.383 2.293 14.927 1.00 97.50 196 ASP A N 1
ATOM 1637 C CA . ASP A 1 196 ? -18.374 2.912 15.799 1.00 97.50 196 ASP A CA 1
ATOM 1638 C C . ASP A 1 196 ? -19.224 3.947 15.054 1.00 97.50 196 ASP A C 1
ATOM 1640 O O . ASP A 1 196 ? -20.450 3.927 15.145 1.00 97.50 196 ASP A O 1
ATOM 1644 N N . ALA A 1 197 ? -18.600 4.784 14.222 1.00 96.62 197 ALA A N 1
ATOM 1645 C CA . ALA A 1 197 ? -19.320 5.707 13.352 1.00 96.62 197 ALA A CA 1
ATOM 1646 C C . ALA A 1 197 ? -20.223 4.972 12.348 1.00 96.62 197 ALA A C 1
ATOM 1648 O O . ALA A 1 197 ? -21.371 5.370 12.150 1.00 96.62 197 ALA A O 1
ATOM 1649 N N . ILE A 1 198 ? -19.743 3.868 11.762 1.00 96.00 198 ILE A N 1
ATOM 1650 C CA . ILE A 1 198 ? -20.534 3.028 10.849 1.00 96.00 198 ILE A CA 1
ATOM 1651 C C . ILE A 1 198 ? -21.740 2.420 11.574 1.00 96.00 198 ILE A C 1
ATOM 1653 O O . ILE A 1 198 ? -22.869 2.538 11.102 1.00 96.00 198 ILE A O 1
ATOM 1657 N N . THR A 1 199 ? -21.529 1.783 12.727 1.00 96.56 199 THR A N 1
ATOM 1658 C CA . THR A 1 199 ? -22.608 1.116 13.478 1.00 96.56 199 THR A CA 1
ATOM 1659 C C . THR A 1 199 ? -23.662 2.099 13.990 1.00 96.56 199 THR A C 1
ATOM 1661 O O . THR A 1 199 ? -24.856 1.793 13.916 1.00 96.56 199 THR A O 1
ATOM 1664 N N . LYS A 1 200 ? -23.250 3.302 14.410 1.00 96.00 200 LYS A N 1
ATOM 1665 C CA . LYS A 1 200 ? -24.162 4.390 14.791 1.00 96.00 200 LYS A CA 1
ATOM 1666 C C . LYS A 1 200 ? -24.955 4.923 13.603 1.00 96.00 200 LYS A C 1
ATOM 1668 O O . LYS A 1 200 ? -26.156 5.135 13.728 1.00 96.00 200 LYS A O 1
ATOM 1673 N N . HIS A 1 201 ? -24.313 5.104 12.447 1.00 95.00 201 HIS A N 1
ATOM 1674 C CA . HIS A 1 201 ? -24.983 5.566 11.223 1.00 95.00 201 HIS A CA 1
ATOM 1675 C C . HIS A 1 201 ? -26.017 4.561 10.701 1.00 95.00 201 HIS A C 1
ATOM 1677 O O . HIS A 1 201 ? -27.062 4.946 10.186 1.00 95.00 201 HIS A O 1
ATOM 1683 N N . LEU A 1 202 ? -25.747 3.266 10.871 1.00 93.25 202 LEU A N 1
ATOM 1684 C CA . LEU A 1 202 ? -26.660 2.183 10.501 1.00 93.25 202 LEU A CA 1
ATOM 1685 C C . LEU A 1 202 ? -27.764 1.915 11.543 1.00 93.25 202 LEU A C 1
ATOM 1687 O O . LEU A 1 202 ? -28.590 1.033 11.316 1.00 93.25 202 LEU A O 1
ATOM 1691 N N . ASP A 1 203 ? -27.769 2.639 12.667 1.00 93.38 203 ASP A N 1
ATOM 1692 C CA . ASP A 1 203 ? -28.697 2.470 13.797 1.00 93.38 203 ASP A CA 1
ATOM 1693 C C . ASP A 1 203 ? -28.724 1.036 14.375 1.00 93.38 203 ASP A C 1
ATOM 1695 O O . ASP A 1 203 ? -29.750 0.522 14.817 1.00 93.38 203 ASP A O 1
ATOM 1699 N N . ILE A 1 204 ? -27.568 0.356 14.371 1.00 94.00 204 ILE A N 1
ATOM 1700 C CA . ILE A 1 204 ? -27.405 -1.008 14.921 1.00 94.00 204 ILE A CA 1
ATOM 1701 C C . ILE A 1 204 ? -26.708 -1.029 16.289 1.00 94.00 204 ILE A C 1
ATOM 1703 O O . ILE A 1 204 ? -26.547 -2.092 16.899 1.00 94.00 204 ILE A O 1
ATOM 1707 N N . GLY A 1 205 ? -26.317 0.143 16.790 1.00 95.25 205 GLY A N 1
ATOM 1708 C CA . GLY A 1 205 ? -25.704 0.344 18.098 1.00 95.25 205 GLY A CA 1
ATOM 1709 C C . GLY A 1 205 ? -24.360 1.063 18.017 1.00 95.25 205 GLY A C 1
ATOM 1710 O O . GLY A 1 205 ? -24.069 1.760 17.055 1.00 95.25 205 GLY A O 1
ATOM 1711 N N . SER A 1 206 ? -23.558 0.893 19.065 1.00 97.25 206 SER A N 1
ATOM 1712 C CA . SER A 1 206 ? -22.249 1.522 19.251 1.00 97.25 206 SER A CA 1
ATOM 1713 C C . SER A 1 206 ? -21.208 0.414 19.382 1.00 97.25 206 SER A C 1
ATOM 1715 O O . SER A 1 206 ? -21.179 -0.288 20.397 1.00 97.25 206 SER A O 1
ATOM 1717 N N . TYR A 1 207 ? -20.405 0.202 18.336 1.00 97.50 207 TYR A N 1
ATOM 1718 C CA . TYR A 1 207 ? -19.341 -0.808 18.314 1.00 97.50 207 TYR A CA 1
ATOM 1719 C C . TYR A 1 207 ? -18.380 -0.650 19.503 1.00 97.50 207 TYR A C 1
ATOM 1721 O O . TYR A 1 207 ? -17.920 -1.644 20.079 1.00 97.50 207 TYR A O 1
ATOM 1729 N N . ARG A 1 208 ? -18.119 0.596 19.921 1.00 96.81 208 ARG A N 1
ATOM 1730 C CA . ARG A 1 208 ? -17.247 0.899 21.060 1.00 96.81 208 ARG A CA 1
ATOM 1731 C C . ARG A 1 208 ? -17.794 0.338 22.376 1.00 96.81 208 ARG A C 1
ATOM 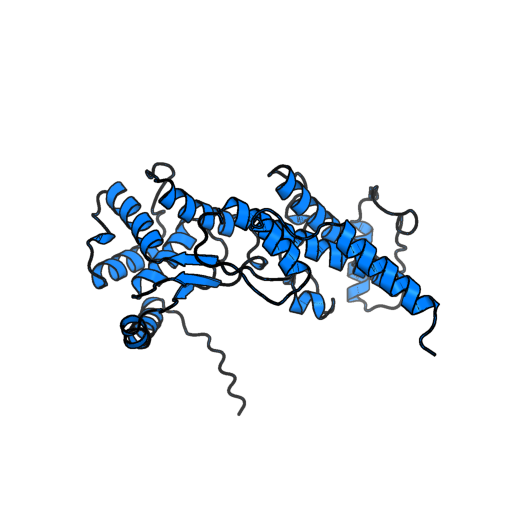1733 O O . ARG A 1 208 ? -17.004 -0.137 23.188 1.00 96.81 208 ARG A O 1
ATOM 1740 N N . ASP A 1 209 ? -19.112 0.297 22.546 1.00 97.25 209 ASP A N 1
ATOM 1741 C CA . ASP A 1 209 ? -19.763 -0.177 23.776 1.00 97.25 209 ASP A CA 1
ATOM 1742 C C . ASP A 1 209 ? -19.990 -1.699 23.805 1.00 97.25 209 ASP A C 1
ATOM 1744 O O . ASP A 1 209 ? -20.443 -2.254 24.809 1.00 97.25 209 ASP A O 1
ATOM 1748 N N . TRP A 1 210 ? -19.715 -2.401 22.704 1.00 97.69 210 TRP A N 1
ATOM 1749 C CA . TRP A 1 210 ? -19.888 -3.850 22.632 1.00 97.69 210 TRP A CA 1
ATOM 1750 C C . TRP A 1 210 ? -18.772 -4.606 23.354 1.00 97.69 210 TRP A C 1
ATOM 1752 O O . TRP A 1 210 ? -17.613 -4.194 23.343 1.00 97.69 210 TRP A O 1
ATOM 1762 N N . SER A 1 211 ? -19.126 -5.760 23.931 1.00 97.44 211 SER A N 1
ATOM 1763 C CA . SER A 1 211 ? -18.139 -6.716 24.433 1.00 97.44 211 SER A CA 1
ATOM 1764 C C . SER A 1 211 ? -17.326 -7.318 23.288 1.00 97.44 211 SER A C 1
ATOM 1766 O O . SER A 1 211 ? -17.774 -7.344 22.138 1.00 97.44 211 SER A O 1
ATOM 1768 N N . GLU A 1 212 ? -16.154 -7.859 23.611 1.00 94.88 212 GLU A N 1
ATOM 1769 C CA . GLU A 1 212 ? -15.260 -8.472 22.626 1.00 94.88 212 GLU A CA 1
ATOM 1770 C C . GLU A 1 212 ? -15.937 -9.606 21.843 1.00 94.88 212 GLU A C 1
ATOM 1772 O O . GLU A 1 212 ? -15.806 -9.697 20.624 1.00 94.88 212 GLU A O 1
ATOM 1777 N N . GLU A 1 213 ? -16.728 -10.440 22.517 1.00 94.56 213 GLU A N 1
ATOM 1778 C CA . GLU A 1 213 ? -17.477 -11.525 21.881 1.00 94.56 213 GLU A CA 1
ATOM 1779 C C . GLU A 1 213 ? -18.476 -10.983 20.854 1.00 94.56 213 GLU A C 1
ATOM 1781 O O . GLU A 1 213 ? -18.524 -11.465 19.723 1.00 94.56 213 GLU A O 1
ATOM 1786 N N . ARG A 1 214 ? -19.218 -9.926 21.209 1.00 96.31 214 ARG A N 1
ATOM 1787 C CA . ARG A 1 214 ? -20.193 -9.301 20.310 1.00 96.31 214 ARG A CA 1
ATOM 1788 C C . ARG A 1 214 ? -19.513 -8.619 19.123 1.00 96.31 214 ARG A C 1
ATOM 1790 O O . ARG A 1 214 ? -20.031 -8.693 18.009 1.00 96.31 214 ARG A O 1
ATOM 1797 N N . ARG A 1 215 ? -18.356 -7.980 19.337 1.00 97.38 215 ARG A N 1
ATOM 1798 C CA . ARG A 1 215 ? -17.541 -7.405 18.255 1.00 97.38 215 ARG A CA 1
ATOM 1799 C C . ARG A 1 215 ? -17.099 -8.487 17.276 1.00 97.38 215 ARG A C 1
ATOM 1801 O O . ARG A 1 215 ? -17.299 -8.326 16.076 1.00 97.38 215 ARG A O 1
ATOM 1808 N N . GLN A 1 216 ? -16.565 -9.605 17.773 1.00 95.62 216 GLN A N 1
ATOM 1809 C CA . GLN A 1 216 ? -16.155 -10.731 16.931 1.00 95.62 216 GLN A CA 1
ATOM 1810 C C . GLN A 1 216 ? -17.331 -11.331 16.154 1.00 95.62 216 GLN A C 1
ATOM 1812 O O . GLN A 1 216 ? -17.206 -11.548 14.951 1.00 95.62 216 GLN A O 1
ATOM 1817 N N . GLU A 1 217 ? -18.467 -11.580 16.809 1.00 95.19 217 GLU A N 1
ATOM 1818 C CA . GLU A 1 217 ? -19.666 -12.126 16.161 1.00 95.19 217 GLU A CA 1
ATOM 1819 C C . GLU A 1 217 ? -20.141 -11.233 15.013 1.00 95.19 217 GLU A C 1
ATOM 1821 O O . GLU A 1 217 ? -20.352 -11.715 13.897 1.00 95.19 217 GLU A O 1
ATOM 1826 N N . TRP A 1 218 ? -20.248 -9.926 15.263 1.00 96.44 218 TRP A N 1
ATOM 1827 C CA . TRP A 1 218 ? -20.652 -8.966 14.244 1.00 96.44 218 TRP A CA 1
ATOM 1828 C C . TRP A 1 218 ? -19.639 -8.894 13.095 1.00 96.44 218 TRP A C 1
ATOM 1830 O O . TRP A 1 218 ? -20.026 -9.066 11.940 1.00 96.44 218 TRP A O 1
ATOM 1840 N N . LEU A 1 219 ? -18.344 -8.744 13.390 1.00 96.56 219 LEU A N 1
ATOM 1841 C CA . LEU A 1 219 ? -17.290 -8.670 12.372 1.00 96.56 219 LEU A CA 1
ATOM 1842 C C . LEU A 1 219 ? -17.247 -9.922 11.498 1.00 96.56 219 LEU A C 1
ATOM 1844 O O . LEU A 1 219 ? -17.140 -9.813 10.281 1.00 96.56 219 LEU A O 1
ATOM 1848 N N . LEU A 1 220 ? -17.361 -11.113 12.091 1.00 94.50 220 LEU A N 1
ATOM 1849 C CA . LEU A 1 220 ? -17.392 -12.366 11.337 1.00 94.50 220 LEU A CA 1
ATOM 1850 C C . LEU A 1 220 ? -18.657 -12.476 10.478 1.00 94.50 220 LEU A C 1
ATOM 1852 O O . LEU A 1 220 ? -18.577 -12.951 9.344 1.00 94.50 220 LEU A O 1
ATOM 1856 N N . SER A 1 221 ? -19.806 -12.012 10.981 1.00 94.19 221 SER A N 1
ATOM 1857 C CA . SER A 1 221 ? -21.041 -11.972 10.194 1.00 94.19 221 SER A CA 1
ATOM 1858 C C . SER A 1 221 ? -20.915 -11.047 8.979 1.00 94.19 221 SER A C 1
ATOM 1860 O O . SER A 1 221 ? -21.267 -11.444 7.865 1.00 94.19 221 SER A O 1
ATOM 1862 N N . GLU A 1 222 ? -20.319 -9.864 9.154 1.00 94.81 222 GLU A N 1
ATOM 1863 C CA . GLU A 1 222 ? -20.111 -8.911 8.068 1.00 94.81 222 GLU A CA 1
ATOM 1864 C C . GLU A 1 222 ? -19.043 -9.413 7.098 1.00 94.81 222 GLU A C 1
ATOM 1866 O O . GLU A 1 222 ? -19.248 -9.351 5.888 1.00 94.81 222 GLU A O 1
ATOM 1871 N N . LEU A 1 223 ? -17.954 -10.013 7.590 1.00 92.62 223 LEU A N 1
ATOM 1872 C CA . LEU A 1 223 ? -16.910 -10.642 6.773 1.00 92.62 223 LEU A CA 1
ATOM 1873 C C . LEU A 1 223 ? -17.440 -11.800 5.906 1.00 92.62 223 LEU A C 1
ATOM 1875 O O . LEU A 1 223 ? -16.958 -12.000 4.789 1.00 92.62 223 LEU A O 1
ATOM 1879 N N . ALA A 1 224 ? -18.459 -12.526 6.373 1.00 92.06 224 ALA A N 1
ATOM 1880 C CA . ALA A 1 224 ? -19.151 -13.551 5.588 1.00 92.06 224 ALA A CA 1
ATOM 1881 C C . ALA A 1 224 ? -20.192 -12.968 4.610 1.00 92.06 224 ALA A C 1
ATOM 1883 O O . ALA A 1 224 ? -20.518 -13.592 3.593 1.00 92.06 224 ALA A O 1
ATOM 1884 N N . SER A 1 225 ? -20.721 -11.779 4.903 1.00 91.81 225 SER A N 1
ATOM 1885 C CA . SER A 1 225 ? -21.682 -11.070 4.060 1.00 91.81 225 SER A CA 1
ATOM 1886 C C . SER A 1 225 ? -21.044 -10.561 2.763 1.00 91.81 225 SER A C 1
ATOM 1888 O O . SER A 1 225 ? -19.872 -10.198 2.713 1.00 91.81 225 SER A O 1
ATOM 1890 N N . LYS A 1 226 ? -21.843 -10.510 1.689 1.00 88.62 226 LYS A N 1
ATOM 1891 C CA . LYS A 1 226 ? -21.467 -9.904 0.393 1.00 88.62 226 LYS A CA 1
ATOM 1892 C C . LYS A 1 226 ? -22.035 -8.495 0.207 1.00 88.62 226 LYS A C 1
ATOM 1894 O O . LYS A 1 226 ? -21.819 -7.879 -0.835 1.00 88.62 226 LYS A O 1
ATOM 1899 N N . ARG A 1 227 ? -22.840 -8.026 1.162 1.00 90.69 227 ARG A N 1
ATOM 1900 C CA . ARG A 1 227 ? -23.470 -6.707 1.113 1.00 90.69 227 ARG A CA 1
ATOM 1901 C C . ARG A 1 227 ? -22.424 -5.640 1.476 1.00 90.69 227 ARG A C 1
ATOM 1903 O O . ARG A 1 227 ? -21.745 -5.834 2.477 1.00 90.69 227 ARG A O 1
ATOM 1910 N N . PRO A 1 228 ? -22.336 -4.520 0.732 1.00 89.88 228 PRO A N 1
ATOM 1911 C CA . PRO A 1 228 ? -21.532 -3.371 1.145 1.00 89.88 228 PRO A CA 1
ATOM 1912 C C . PRO A 1 228 ? -22.016 -2.802 2.482 1.00 89.88 228 PRO A C 1
ATOM 1914 O O . PRO A 1 228 ? -23.223 -2.607 2.668 1.00 89.88 228 PRO A O 1
ATOM 1917 N N . LEU A 1 229 ? -21.079 -2.526 3.384 1.00 89.50 229 LEU A N 1
ATOM 1918 C CA . LEU A 1 229 ? -21.361 -2.118 4.756 1.00 89.50 229 LEU A CA 1
ATOM 1919 C C . LEU A 1 229 ? -21.766 -0.643 4.862 1.00 89.50 229 LEU A C 1
ATOM 1921 O O . LEU A 1 229 ? -22.714 -0.320 5.571 1.00 89.50 229 LEU A O 1
ATOM 1925 N N . PHE A 1 230 ? -21.079 0.251 4.145 1.00 88.69 230 PHE A N 1
ATOM 1926 C CA . PHE A 1 230 ? -21.349 1.692 4.175 1.00 88.69 230 PHE A CA 1
ATOM 1927 C C . PHE A 1 230 ? -21.264 2.338 2.785 1.00 88.69 230 PHE A C 1
ATOM 1929 O O . PHE A 1 230 ? -20.606 1.832 1.873 1.00 88.69 230 PHE A O 1
ATOM 1936 N N . GLY A 1 231 ? -21.979 3.455 2.623 1.00 85.94 231 GLY A N 1
ATOM 1937 C CA . GLY A 1 231 ? -22.002 4.272 1.412 1.00 85.94 231 GLY A CA 1
ATOM 1938 C C . GLY A 1 231 ? -21.207 5.572 1.550 1.00 85.94 231 GLY A C 1
ATOM 1939 O O . GLY A 1 231 ? -20.522 5.818 2.543 1.00 85.94 231 GLY A O 1
ATOM 1940 N N . ALA A 1 232 ? -21.304 6.430 0.532 1.00 83.94 232 ALA A N 1
ATOM 1941 C CA . ALA A 1 232 ? -20.671 7.754 0.529 1.00 83.94 232 ALA A CA 1
ATOM 1942 C C . ALA A 1 232 ? -21.319 8.749 1.516 1.00 83.94 232 ALA A C 1
ATOM 1944 O O . ALA A 1 232 ? -20.794 9.837 1.723 1.00 83.94 232 ALA A O 1
ATOM 1945 N N . ASP A 1 233 ? -22.456 8.378 2.100 1.00 90.31 233 ASP A N 1
ATOM 1946 C CA . ASP A 1 233 ? -23.264 9.154 3.038 1.00 90.31 233 ASP A CA 1
ATOM 1947 C C . ASP A 1 233 ? -22.800 9.049 4.499 1.00 90.31 233 ASP A C 1
ATOM 1949 O O . ASP A 1 233 ? -23.333 9.762 5.347 1.00 90.31 233 ASP A O 1
ATOM 1953 N N . LEU A 1 234 ? -21.813 8.193 4.799 1.00 91.81 234 LEU A N 1
ATOM 1954 C CA . LEU A 1 234 ? -21.257 8.052 6.145 1.00 91.81 234 LEU A CA 1
ATOM 1955 C C . LEU A 1 234 ? -20.692 9.403 6.638 1.00 91.81 234 LEU A C 1
ATOM 1957 O O . LEU A 1 234 ? -19.794 9.947 5.988 1.00 91.81 234 LEU A O 1
ATOM 1961 N N . PRO A 1 235 ? -21.146 9.935 7.788 1.00 90.44 235 PRO A N 1
ATOM 1962 C CA . PRO A 1 235 ? -20.551 11.115 8.404 1.00 90.44 235 PRO A CA 1
ATOM 1963 C C . PRO A 1 235 ? -19.123 10.812 8.868 1.00 90.44 235 PRO A C 1
ATOM 1965 O O . PRO A 1 235 ? -18.899 9.876 9.635 1.00 90.44 235 PRO A O 1
ATOM 1968 N N . LYS A 1 236 ? -18.151 11.613 8.420 1.00 91.88 236 LYS A N 1
ATOM 1969 C CA . LYS A 1 236 ? -16.729 11.420 8.737 1.00 91.88 236 LYS A CA 1
ATOM 1970 C C . LYS A 1 236 ? -16.193 12.621 9.504 1.00 91.88 236 LYS A C 1
ATOM 1972 O O . LYS A 1 236 ? -16.338 13.758 9.060 1.00 91.88 236 LYS A O 1
ATOM 1977 N N . THR A 1 237 ? -15.551 12.362 10.638 1.00 94.31 237 THR A N 1
ATOM 1978 C CA . THR A 1 237 ? -14.605 13.315 11.232 1.00 94.31 237 THR A CA 1
ATOM 1979 C C . THR A 1 237 ? -13.317 13.327 10.404 1.00 94.31 237 THR A C 1
ATOM 1981 O O . THR A 1 237 ? -13.085 12.411 9.614 1.00 94.31 237 THR A O 1
ATOM 1984 N N . GLU A 1 238 ? -12.462 14.333 10.596 1.00 90.56 238 GLU A N 1
ATOM 1985 C CA . GLU A 1 238 ? -11.128 14.385 9.968 1.00 90.56 238 GLU A CA 1
ATOM 1986 C C . GLU A 1 238 ? -10.329 13.101 10.247 1.00 90.56 238 GLU A C 1
ATOM 1988 O O . GLU A 1 238 ? -9.703 12.527 9.364 1.00 90.56 238 GLU A O 1
ATOM 1993 N N . GLU A 1 239 ? -10.462 12.583 11.465 1.00 90.00 239 GLU A N 1
ATOM 1994 C CA . GLU A 1 239 ? -9.789 11.376 11.926 1.00 90.00 239 GLU A CA 1
ATOM 1995 C C . GLU A 1 239 ? -10.273 10.084 11.258 1.00 90.00 239 GLU A C 1
ATOM 1997 O O . GLU A 1 239 ? -9.471 9.200 10.955 1.00 90.00 239 GLU A O 1
ATOM 2002 N N . ILE A 1 240 ? -11.582 9.980 11.021 1.00 93.44 240 ILE A N 1
ATOM 2003 C CA . ILE A 1 240 ? -12.205 8.853 10.315 1.00 93.44 240 ILE A CA 1
ATOM 2004 C C . ILE A 1 240 ? -11.893 8.931 8.820 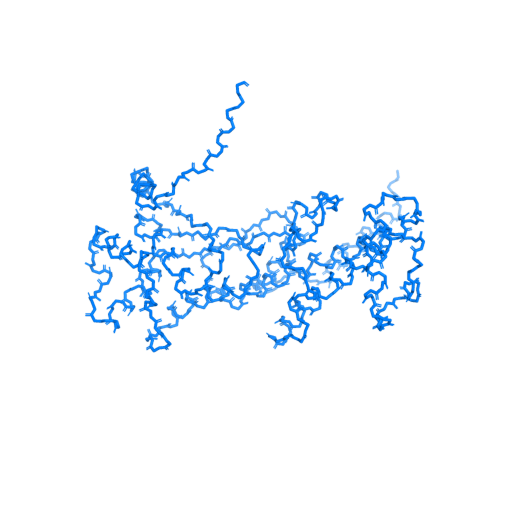1.00 93.44 240 ILE A C 1
ATOM 2006 O O . ILE A 1 240 ? -11.649 7.901 8.190 1.00 93.44 240 ILE A O 1
ATOM 2010 N N . ALA A 1 241 ? -11.905 10.142 8.253 1.00 93.19 241 ALA A N 1
ATOM 2011 C CA . ALA A 1 241 ? -11.547 10.370 6.860 1.00 93.19 241 ALA A CA 1
ATOM 2012 C C . ALA A 1 241 ? -10.111 9.907 6.590 1.00 93.19 241 ALA A C 1
ATOM 2014 O O . ALA A 1 241 ? -9.920 9.079 5.709 1.00 93.19 241 ALA A O 1
ATOM 2015 N N . ASP A 1 242 ? -9.150 10.305 7.427 1.00 90.81 242 ASP A N 1
ATOM 2016 C CA . ASP A 1 242 ? -7.742 9.897 7.331 1.00 90.81 242 ASP A CA 1
ATOM 2017 C C . ASP A 1 242 ? -7.551 8.366 7.258 1.00 90.81 242 ASP A C 1
ATOM 2019 O O . ASP A 1 242 ? -6.837 7.845 6.393 1.00 90.81 242 ASP A O 1
ATOM 2023 N N . VAL A 1 243 ? -8.257 7.612 8.110 1.00 94.00 243 VAL A N 1
ATOM 2024 C CA . VAL A 1 243 ? -8.189 6.141 8.115 1.00 94.00 243 VAL A CA 1
ATOM 2025 C C . VAL A 1 243 ? -8.776 5.551 6.831 1.00 94.00 243 VAL A C 1
ATOM 2027 O O . VAL A 1 243 ? -8.170 4.664 6.225 1.00 94.00 243 VAL A O 1
ATOM 2030 N N . LEU A 1 244 ? -9.949 6.024 6.402 1.00 94.81 244 LEU A N 1
ATOM 2031 C CA . LEU A 1 244 ? -10.616 5.527 5.194 1.00 94.81 244 LEU A CA 1
ATOM 2032 C C . LEU A 1 244 ? -9.836 5.884 3.922 1.00 94.81 244 LEU A C 1
ATOM 2034 O O . LEU A 1 244 ? -9.676 5.039 3.041 1.00 94.81 244 LEU A O 1
ATOM 2038 N N . ASP A 1 245 ? -9.301 7.098 3.852 1.00 92.88 245 ASP A N 1
ATOM 2039 C CA . ASP A 1 245 ? -8.508 7.587 2.728 1.00 92.88 245 ASP A CA 1
ATOM 2040 C C . ASP A 1 245 ? -7.183 6.823 2.624 1.00 92.88 245 ASP A C 1
ATOM 2042 O O . ASP A 1 245 ? -6.766 6.457 1.523 1.00 92.88 245 ASP A O 1
ATOM 2046 N N . THR A 1 246 ? -6.582 6.442 3.757 1.00 92.44 246 THR A N 1
ATOM 2047 C CA . THR A 1 246 ? -5.443 5.512 3.769 1.00 92.44 246 THR A CA 1
ATOM 2048 C C . THR A 1 246 ? -5.802 4.195 3.076 1.00 92.44 246 THR A C 1
ATOM 2050 O O . THR A 1 246 ? -5.067 3.753 2.194 1.00 92.44 246 THR A O 1
ATOM 2053 N N . PHE A 1 247 ? -6.945 3.574 3.396 1.00 95.06 247 PHE A N 1
ATOM 2054 C CA . PHE A 1 247 ? -7.374 2.343 2.718 1.00 95.06 247 PHE A CA 1
ATOM 2055 C C . PHE A 1 247 ? -7.709 2.553 1.235 1.00 95.06 247 PHE A C 1
ATOM 2057 O O . PHE A 1 247 ? -7.446 1.663 0.423 1.00 95.06 247 PHE A O 1
ATOM 2064 N N . HIS A 1 248 ? -8.247 3.712 0.851 1.00 93.31 248 HIS A N 1
ATOM 2065 C CA . HIS A 1 248 ? -8.471 4.044 -0.558 1.00 93.31 248 HIS A CA 1
ATOM 2066 C C . HIS A 1 248 ? -7.162 4.118 -1.349 1.00 93.31 248 HIS A C 1
ATOM 2068 O O . HIS A 1 248 ? -7.108 3.627 -2.476 1.00 93.31 248 HIS A O 1
ATOM 2074 N N . ILE A 1 249 ? -6.081 4.606 -0.741 1.00 91.12 249 ILE A N 1
ATOM 2075 C CA . ILE A 1 249 ? -4.747 4.592 -1.356 1.00 91.12 249 ILE A CA 1
ATOM 2076 C C . ILE A 1 249 ? -4.213 3.169 -1.511 1.00 91.12 249 ILE A C 1
ATOM 2078 O O . ILE A 1 249 ? -3.633 2.847 -2.550 1.00 91.12 249 ILE A O 1
ATOM 2082 N N . LEU A 1 250 ? -4.462 2.291 -0.534 1.00 92.44 250 LEU A N 1
ATOM 2083 C CA . LEU A 1 250 ? -4.124 0.866 -0.660 1.00 92.44 250 LEU A CA 1
ATOM 2084 C C . LEU A 1 250 ? -4.901 0.180 -1.794 1.00 92.44 250 LEU A C 1
ATOM 2086 O O . LEU A 1 250 ? -4.408 -0.781 -2.380 1.00 92.44 250 LEU A O 1
ATOM 2090 N N . ALA A 1 251 ? -6.106 0.658 -2.112 1.00 92.56 251 ALA A N 1
ATOM 2091 C CA . ALA A 1 251 ? -6.908 0.153 -3.223 1.00 92.56 251 ALA A CA 1
ATOM 2092 C C . ALA A 1 251 ? -6.506 0.741 -4.593 1.00 92.56 251 ALA A C 1
ATOM 2094 O O . ALA A 1 251 ? -6.699 0.075 -5.615 1.00 92.56 251 ALA A O 1
ATOM 2095 N N . GLU A 1 252 ? -5.974 1.969 -4.623 1.00 90.00 252 GLU A N 1
ATOM 2096 C CA . GLU A 1 252 ? -5.497 2.654 -5.836 1.00 90.00 252 GLU A CA 1
ATOM 2097 C C . GLU A 1 252 ? -4.129 2.133 -6.292 1.00 90.00 252 GLU A C 1
ATOM 2099 O O . GLU A 1 252 ? -3.916 1.911 -7.486 1.00 90.00 252 GLU A O 1
ATOM 2104 N N . LEU A 1 253 ? -3.190 1.965 -5.357 1.00 87.88 253 LEU A N 1
ATOM 2105 C CA . LEU A 1 253 ? -1.798 1.675 -5.683 1.00 87.88 253 LEU A CA 1
ATOM 2106 C C . LEU A 1 253 ? -1.522 0.172 -5.889 1.00 87.88 253 LEU A C 1
ATOM 2108 O O . LEU A 1 253 ? -2.178 -0.680 -5.286 1.00 87.88 253 LEU A O 1
ATOM 2112 N N . PRO A 1 254 ? -0.515 -0.181 -6.714 1.00 88.00 254 PRO A N 1
ATOM 2113 C CA . PRO A 1 254 ? -0.073 -1.563 -6.874 1.00 88.00 254 PRO A CA 1
ATOM 2114 C C . PRO A 1 254 ? 0.335 -2.206 -5.541 1.00 88.00 254 PRO A C 1
ATOM 2116 O O . PRO A 1 254 ? 1.049 -1.605 -4.737 1.00 88.00 254 PRO A O 1
ATOM 2119 N N . SER A 1 255 ? -0.061 -3.462 -5.331 1.00 88.31 255 SER A N 1
ATOM 2120 C CA . SER A 1 255 ? 0.186 -4.200 -4.082 1.00 88.31 255 SER A CA 1
ATOM 2121 C C . SER A 1 255 ? 1.666 -4.476 -3.802 1.00 88.31 255 SER A C 1
ATOM 2123 O O . SER A 1 255 ? 2.052 -4.701 -2.657 1.00 88.31 255 SER A O 1
ATOM 2125 N N . ASP A 1 256 ? 2.523 -4.424 -4.824 1.00 86.94 256 ASP A N 1
ATOM 2126 C CA . ASP A 1 256 ? 3.975 -4.556 -4.686 1.00 86.94 256 ASP A CA 1
ATOM 2127 C C . ASP A 1 256 ? 4.627 -3.353 -3.975 1.00 86.94 256 ASP A C 1
ATOM 2129 O O . ASP A 1 256 ? 5.778 -3.459 -3.550 1.00 86.94 256 ASP A O 1
ATOM 2133 N N . CYS A 1 257 ? 3.903 -2.240 -3.802 1.00 87.06 257 CYS A N 1
ATOM 2134 C CA . CYS A 1 257 ? 4.321 -1.093 -2.995 1.00 87.06 257 CYS A CA 1
ATOM 2135 C C . CYS A 1 257 ? 4.268 -1.374 -1.493 1.00 87.06 257 CYS A C 1
ATOM 2137 O O . CYS A 1 257 ? 4.966 -0.705 -0.733 1.00 87.06 257 CYS A O 1
ATOM 2139 N N . PHE A 1 258 ? 3.450 -2.334 -1.060 1.00 90.50 258 PHE A N 1
ATOM 2140 C CA . PHE A 1 258 ? 3.099 -2.493 0.345 1.00 90.50 258 PHE A CA 1
ATOM 2141 C C . PHE A 1 258 ? 3.606 -3.800 0.946 1.00 90.50 258 PHE A C 1
ATOM 2143 O O . PHE A 1 258 ? 3.750 -4.829 0.276 1.00 90.50 258 PHE A O 1
ATOM 2150 N N . GLY A 1 259 ? 3.903 -3.735 2.240 1.00 91.62 259 GLY A N 1
ATOM 2151 C CA . GLY A 1 259 ? 4.256 -4.871 3.074 1.00 91.62 259 GLY A CA 1
ATOM 2152 C C . GLY A 1 259 ? 3.068 -5.319 3.921 1.00 91.62 259 GLY A C 1
ATOM 2153 O O . GLY A 1 259 ? 2.095 -5.876 3.411 1.00 91.62 259 GLY A O 1
ATOM 2154 N N . ALA A 1 260 ? 3.179 -5.138 5.231 1.00 93.44 260 ALA A N 1
ATOM 2155 C CA . ALA A 1 260 ? 2.151 -5.466 6.208 1.00 93.44 260 ALA A CA 1
ATOM 2156 C C . ALA A 1 260 ? 1.327 -4.241 6.626 1.00 93.44 260 ALA A C 1
ATOM 2158 O O . ALA A 1 260 ? 1.804 -3.110 6.578 1.00 93.44 260 ALA A O 1
ATOM 2159 N N . TYR A 1 261 ? 0.108 -4.494 7.106 1.00 95.44 261 TYR A N 1
ATOM 2160 C CA . TYR A 1 261 ? -0.666 -3.527 7.878 1.00 95.44 261 TYR A CA 1
ATOM 2161 C C . TYR A 1 261 ? -0.492 -3.839 9.368 1.00 95.44 261 TYR A C 1
ATOM 2163 O O . TYR A 1 261 ? -0.978 -4.854 9.862 1.00 95.44 261 TYR A O 1
ATOM 2171 N N . ILE A 1 262 ? 0.222 -2.986 10.089 1.00 95.19 262 ILE A N 1
ATOM 2172 C CA . ILE A 1 262 ? 0.559 -3.137 11.501 1.00 95.19 262 ILE A CA 1
ATOM 2173 C C . ILE A 1 262 ? -0.467 -2.388 12.355 1.00 95.19 262 ILE A C 1
ATOM 2175 O O . ILE A 1 262 ? -0.658 -1.181 12.202 1.00 95.19 262 ILE A O 1
ATOM 2179 N N . ILE A 1 263 ? -1.079 -3.093 13.302 1.00 94.75 263 ILE A N 1
ATOM 2180 C CA . ILE A 1 263 ? -2.002 -2.502 14.275 1.00 94.75 263 ILE A CA 1
ATOM 2181 C C . ILE A 1 263 ? -1.231 -2.228 15.562 1.00 94.75 263 ILE A C 1
ATOM 2183 O O . ILE A 1 263 ? -0.833 -3.164 16.250 1.00 94.75 263 ILE A O 1
ATOM 2187 N N . SER A 1 264 ? -1.007 -0.954 15.874 1.00 91.94 264 SER A N 1
ATOM 2188 C CA . SER A 1 264 ? -0.408 -0.522 17.145 1.00 91.94 264 SER A CA 1
ATOM 2189 C C . SER A 1 264 ? -1.409 -0.685 18.276 1.00 91.94 264 SER A C 1
ATOM 2191 O O . SER A 1 264 ? -2.605 -0.499 18.051 1.00 91.94 264 SER A O 1
ATOM 2193 N N . MET A 1 265 ? -0.917 -0.951 19.488 1.00 91.88 265 MET A N 1
ATOM 2194 C CA . MET A 1 265 ? -1.774 -1.119 20.670 1.00 91.88 265 MET A CA 1
ATOM 2195 C C . MET A 1 265 ? -2.869 -2.179 20.450 1.00 91.88 265 MET A C 1
ATOM 2197 O O . MET A 1 265 ? -4.011 -2.007 20.874 1.00 91.88 265 MET A O 1
ATOM 2201 N N . ALA A 1 266 ? -2.539 -3.255 19.731 1.00 92.88 266 ALA A N 1
ATOM 2202 C CA . ALA A 1 266 ? -3.470 -4.354 19.520 1.00 92.88 266 ALA A CA 1
ATOM 2203 C C . ALA A 1 266 ? -3.654 -5.125 20.832 1.00 92.88 266 ALA A C 1
ATOM 2205 O O . ALA A 1 266 ? -2.674 -5.467 21.495 1.00 92.88 266 ALA A O 1
ATOM 2206 N N . THR A 1 267 ? -4.904 -5.421 21.178 1.00 91.50 267 THR A N 1
ATOM 2207 C CA . THR A 1 267 ? -5.272 -6.079 22.441 1.00 91.50 267 THR A CA 1
ATOM 2208 C C . THR A 1 267 ? -6.078 -7.352 22.208 1.00 91.50 267 THR A C 1
ATOM 2210 O O . THR A 1 267 ? -5.928 -8.325 22.949 1.00 91.50 267 THR A O 1
ATOM 2213 N N . ALA A 1 268 ? -6.901 -7.388 21.156 1.00 92.38 268 ALA A N 1
ATOM 2214 C CA . ALA A 1 268 ? -7.899 -8.433 20.980 1.00 92.38 268 ALA A CA 1
ATOM 2215 C C . ALA A 1 268 ? -8.040 -8.907 19.520 1.00 92.38 268 ALA A C 1
ATOM 2217 O O . ALA A 1 268 ? -7.640 -8.211 18.582 1.00 92.38 268 ALA A O 1
ATOM 2218 N N . PRO A 1 269 ? -8.623 -10.101 19.283 1.00 94.00 269 PRO A N 1
ATOM 2219 C CA . PRO A 1 269 ? -8.927 -10.582 17.935 1.00 94.00 269 PRO A CA 1
ATOM 2220 C C . PRO A 1 269 ? -9.793 -9.627 17.106 1.00 94.00 269 PRO A C 1
ATOM 2222 O O . PRO A 1 269 ? -9.613 -9.574 15.887 1.00 94.00 269 PRO A O 1
ATOM 2225 N N . SER A 1 270 ? -10.708 -8.874 17.733 1.00 96.19 270 SER A N 1
ATOM 2226 C CA . SER A 1 270 ? -11.527 -7.890 17.021 1.00 96.19 270 SER A CA 1
ATOM 2227 C C . SER A 1 270 ? -10.693 -6.854 16.277 1.00 96.19 270 SER A C 1
ATOM 2229 O O . SER A 1 270 ? -11.101 -6.427 15.205 1.00 96.19 270 SER A O 1
ATOM 2231 N N . ASP A 1 271 ? -9.519 -6.484 16.800 1.00 96.38 271 ASP A N 1
ATOM 2232 C CA . ASP A 1 271 ? -8.661 -5.454 16.203 1.00 96.38 271 ASP A CA 1
ATOM 2233 C C . ASP A 1 271 ? -8.170 -5.898 14.819 1.00 96.38 271 ASP A C 1
ATOM 2235 O O . ASP A 1 271 ? -8.221 -5.148 13.846 1.00 96.38 271 ASP A O 1
ATOM 2239 N N . VAL A 1 272 ? -7.768 -7.166 14.702 1.00 95.94 272 VAL A N 1
ATOM 2240 C CA . VAL A 1 272 ? -7.347 -7.758 13.425 1.00 95.94 272 VAL A CA 1
ATOM 2241 C C . VAL A 1 272 ? -8.531 -7.867 12.467 1.00 95.94 272 VAL A C 1
ATOM 2243 O O . VAL A 1 272 ? -8.433 -7.448 11.315 1.00 95.94 272 VAL A O 1
ATOM 2246 N N . LEU A 1 273 ? -9.663 -8.392 12.942 1.00 96.38 273 LEU A N 1
ATOM 2247 C CA . LEU A 1 273 ? -10.868 -8.567 12.125 1.00 96.38 273 LEU A CA 1
ATOM 2248 C C . LEU A 1 273 ? -11.446 -7.227 11.632 1.00 96.38 273 LEU A C 1
ATOM 2250 O O . LEU A 1 273 ? -11.974 -7.164 10.523 1.00 96.38 273 LEU A O 1
ATOM 2254 N N . ALA A 1 274 ? -11.316 -6.160 12.422 1.00 97.44 274 ALA A N 1
ATOM 2255 C CA . ALA A 1 274 ? -11.724 -4.810 12.055 1.00 97.44 274 ALA A CA 1
ATOM 2256 C C . ALA A 1 274 ? -10.956 -4.308 10.828 1.00 97.44 274 ALA A C 1
ATOM 2258 O O . ALA A 1 274 ? -11.565 -3.831 9.871 1.00 97.44 274 ALA A O 1
ATOM 2259 N N . VAL A 1 275 ? -9.629 -4.465 10.816 1.00 97.44 275 VAL A N 1
ATOM 2260 C CA . VAL A 1 275 ? -8.804 -4.069 9.666 1.00 97.44 275 VAL A CA 1
ATOM 2261 C C . VAL A 1 275 ? -9.100 -4.936 8.444 1.00 97.44 275 VAL A C 1
ATOM 2263 O O . VAL A 1 275 ? -9.220 -4.397 7.347 1.00 97.44 275 VAL A O 1
ATOM 2266 N N . GLU A 1 276 ? -9.276 -6.250 8.608 1.00 96.25 276 GLU A N 1
ATOM 2267 C CA . GLU A 1 276 ? -9.678 -7.138 7.502 1.00 96.25 276 GLU A CA 1
ATOM 2268 C C . GLU A 1 276 ? -11.002 -6.687 6.862 1.00 96.25 276 GLU A C 1
ATOM 2270 O O . GLU A 1 276 ? -11.117 -6.609 5.635 1.00 96.25 276 GLU A O 1
ATOM 2275 N N . LEU A 1 277 ? -11.988 -6.314 7.686 1.00 96.31 277 LEU A N 1
ATOM 2276 C CA . LEU A 1 277 ? -13.266 -5.793 7.209 1.00 96.31 277 LEU A CA 1
ATOM 2277 C C . LEU A 1 277 ? -13.086 -4.459 6.474 1.00 96.31 277 LEU A C 1
ATOM 2279 O O . LEU A 1 277 ? -13.584 -4.307 5.360 1.00 96.31 277 LEU A O 1
ATOM 2283 N N . LEU A 1 278 ? -12.338 -3.511 7.044 1.00 96.81 278 LEU A N 1
ATOM 2284 C CA . LEU A 1 278 ? -12.115 -2.198 6.431 1.00 96.81 278 LEU A CA 1
ATOM 2285 C C . LEU A 1 278 ? -11.348 -2.287 5.104 1.00 96.81 278 LEU A C 1
ATOM 2287 O O . LEU A 1 278 ? -11.724 -1.606 4.148 1.00 96.81 278 LEU A O 1
ATOM 2291 N N . GLN A 1 279 ? -10.340 -3.162 4.996 1.00 96.56 279 GLN A N 1
ATOM 2292 C CA . GLN A 1 279 ? -9.643 -3.421 3.730 1.00 96.56 279 GLN A CA 1
ATOM 2293 C C . GLN A 1 279 ? -10.615 -3.914 2.650 1.00 96.56 279 GLN A C 1
ATOM 2295 O O . GLN A 1 279 ? -10.575 -3.443 1.508 1.00 96.56 279 GLN A O 1
ATOM 2300 N N . ARG A 1 280 ? -11.522 -4.830 3.010 1.00 94.75 280 ARG A N 1
ATOM 2301 C CA . ARG A 1 280 ? -12.538 -5.350 2.090 1.00 94.75 280 ARG A CA 1
ATOM 2302 C C . ARG A 1 280 ? -13.527 -4.267 1.662 1.00 94.75 280 ARG A C 1
ATOM 2304 O O . ARG A 1 280 ? -13.755 -4.101 0.464 1.00 94.75 280 ARG A O 1
ATOM 2311 N N . GLU A 1 281 ? -14.095 -3.524 2.610 1.00 94.56 281 GLU A N 1
ATOM 2312 C CA . GLU A 1 281 ? -15.100 -2.488 2.325 1.00 94.56 281 GLU A CA 1
ATOM 2313 C C . GLU A 1 281 ? -14.527 -1.326 1.505 1.00 94.56 281 GLU A C 1
ATOM 2315 O O . GLU A 1 281 ? -15.192 -0.800 0.611 1.00 94.56 281 GLU A O 1
ATOM 2320 N N . CYS A 1 282 ? -13.255 -0.987 1.721 1.00 94.94 282 CYS A N 1
ATOM 2321 C CA . CYS A 1 282 ? -12.544 0.015 0.926 1.00 94.94 282 CYS A CA 1
ATOM 2322 C C . CYS A 1 282 ? -12.037 -0.517 -0.426 1.00 94.94 282 CYS A C 1
ATOM 2324 O O . CYS A 1 282 ? -11.389 0.222 -1.166 1.00 94.94 282 CYS A O 1
ATOM 2326 N N . LYS A 1 283 ? -12.378 -1.765 -0.782 1.00 94.31 283 LYS A N 1
ATOM 2327 C CA . LYS A 1 283 ? -12.088 -2.413 -2.073 1.00 94.31 283 LYS A CA 1
ATOM 2328 C C . LYS A 1 283 ? -10.596 -2.603 -2.355 1.00 94.31 283 LYS A C 1
ATOM 2330 O O . LYS A 1 283 ? -10.173 -2.559 -3.513 1.00 94.31 283 LYS A O 1
ATOM 2335 N N . VAL A 1 284 ? -9.802 -2.865 -1.318 1.00 94.38 284 VAL A N 1
ATOM 2336 C CA . VAL A 1 284 ? -8.395 -3.248 -1.480 1.00 94.38 284 VAL A CA 1
ATOM 2337 C C . VAL A 1 284 ? -8.339 -4.588 -2.223 1.00 94.38 284 VAL A C 1
ATOM 2339 O O . VAL A 1 284 ? -8.748 -5.623 -1.701 1.00 94.38 284 VAL A O 1
ATOM 2342 N N . ARG A 1 285 ? -7.866 -4.571 -3.479 1.00 88.81 285 ARG A N 1
ATOM 2343 C CA . ARG A 1 285 ? -7.913 -5.735 -4.394 1.00 88.81 285 ARG A CA 1
ATOM 2344 C C . ARG A 1 285 ? -7.132 -6.935 -3.858 1.00 88.81 285 ARG A C 1
ATOM 2346 O O . ARG A 1 285 ? -7.537 -8.077 -4.056 1.00 88.81 285 ARG A O 1
ATOM 2353 N N . GLN A 1 286 ? -5.996 -6.660 -3.225 1.00 91.69 286 GLN A N 1
ATOM 2354 C CA . GLN A 1 286 ? -5.135 -7.639 -2.572 1.00 91.69 286 GLN A CA 1
ATOM 2355 C C . GLN A 1 286 ? -4.872 -7.147 -1.146 1.00 91.69 286 GLN A C 1
ATOM 2357 O O . GLN A 1 286 ? -3.968 -6.330 -0.963 1.00 91.69 286 GLN A O 1
ATOM 2362 N N . PRO A 1 287 ? -5.686 -7.575 -0.163 1.00 93.38 287 PRO A N 1
ATOM 2363 C CA . PRO A 1 287 ? -5.537 -7.146 1.222 1.00 93.38 287 PRO A CA 1
ATOM 2364 C C . PRO A 1 287 ? -4.121 -7.402 1.744 1.00 93.38 287 PRO A C 1
ATOM 2366 O O . PRO A 1 287 ? -3.534 -8.463 1.511 1.00 93.38 287 PRO A O 1
ATOM 2369 N N . LEU A 1 288 ? -3.572 -6.415 2.448 1.00 94.38 288 LEU A N 1
ATOM 2370 C CA . LEU A 1 288 ? -2.289 -6.526 3.124 1.00 94.38 288 LEU A CA 1
ATOM 2371 C C . LEU A 1 288 ? -2.418 -7.516 4.279 1.00 94.38 288 LEU A C 1
ATOM 2373 O O . LEU A 1 288 ? -3.457 -7.620 4.933 1.00 94.38 288 LEU A O 1
ATOM 2377 N N . ARG A 1 289 ? -1.305 -8.188 4.584 1.00 95.06 289 ARG A N 1
ATOM 2378 C CA . ARG A 1 289 ? -1.200 -9.024 5.780 1.00 95.06 289 ARG A CA 1
ATOM 2379 C C . ARG A 1 289 ? -1.352 -8.148 7.022 1.00 95.06 289 ARG A C 1
ATOM 2381 O O . ARG A 1 289 ? -0.484 -7.312 7.276 1.00 95.06 289 ARG A O 1
ATOM 2388 N N . VAL A 1 290 ? -2.393 -8.392 7.810 1.00 95.69 290 VAL A N 1
ATOM 2389 C CA . VAL A 1 290 ? -2.610 -7.702 9.084 1.00 95.69 290 VAL A CA 1
ATOM 2390 C C . VAL A 1 290 ? -1.708 -8.298 10.167 1.00 95.69 290 VAL A C 1
ATOM 2392 O O . VAL A 1 290 ? -1.611 -9.517 10.323 1.00 95.69 290 VAL A O 1
ATOM 2395 N N . VAL A 1 291 ? -1.002 -7.438 10.900 1.00 94.81 291 VAL A N 1
ATOM 2396 C CA . VAL A 1 291 ? -0.029 -7.809 11.933 1.00 94.81 291 VAL A CA 1
ATOM 2397 C C . VAL A 1 291 ? -0.371 -7.066 13.229 1.00 94.81 291 VAL A C 1
ATOM 2399 O O . VAL A 1 291 ? -0.140 -5.859 13.309 1.00 94.81 291 VAL A O 1
ATOM 2402 N N . PRO A 1 292 ? -0.905 -7.749 14.256 1.00 94.31 292 PRO A N 1
ATOM 2403 C CA . PRO A 1 292 ? -1.122 -7.126 15.556 1.00 94.31 292 PRO A CA 1
ATOM 2404 C C . PRO A 1 292 ? 0.218 -6.891 16.264 1.00 94.31 292 PRO A C 1
ATOM 2406 O O . PRO A 1 292 ? 1.052 -7.796 16.347 1.00 94.31 292 PRO A O 1
ATOM 2409 N N . LEU A 1 293 ? 0.420 -5.682 16.786 1.00 93.38 293 LEU A N 1
ATOM 2410 C CA . LEU A 1 293 ? 1.546 -5.334 17.645 1.00 93.38 293 LEU A CA 1
ATOM 2411 C C . LEU A 1 293 ? 1.055 -5.212 19.093 1.00 93.38 293 LEU A C 1
ATOM 2413 O O . LEU A 1 293 ? 0.426 -4.222 19.464 1.00 93.38 293 LEU A O 1
ATOM 2417 N N . PHE A 1 294 ? 1.363 -6.232 19.895 1.00 90.50 294 PHE A N 1
ATOM 2418 C CA . PHE A 1 294 ? 1.099 -6.260 21.334 1.00 90.50 294 PHE A CA 1
ATOM 2419 C C . PHE A 1 294 ? 2.203 -5.481 22.062 1.00 90.50 294 PHE A C 1
ATOM 2421 O O . PHE A 1 294 ? 3.375 -5.857 21.985 1.00 90.50 294 PHE A O 1
ATOM 2428 N N . GLU A 1 295 ? 1.846 -4.375 22.718 1.00 87.69 295 GLU A N 1
ATOM 2429 C CA . GLU A 1 295 ? 2.825 -3.442 23.303 1.00 87.69 295 GLU A CA 1
ATOM 2430 C C . GLU A 1 295 ? 2.857 -3.478 24.837 1.00 87.69 295 GLU A C 1
ATOM 2432 O O . GLU A 1 295 ? 3.932 -3.315 25.419 1.00 87.69 295 GLU A O 1
ATOM 2437 N N . LYS A 1 296 ? 1.717 -3.700 25.510 1.00 87.94 296 LYS A N 1
ATOM 2438 C CA . LYS A 1 296 ? 1.674 -3.787 26.979 1.00 87.94 296 LYS A CA 1
ATOM 2439 C C . LYS A 1 296 ? 1.958 -5.206 27.464 1.00 87.94 296 LYS A C 1
ATOM 2441 O O . LYS A 1 296 ? 1.809 -6.177 26.727 1.00 87.94 296 LYS A O 1
ATOM 2446 N N . LEU A 1 297 ? 2.342 -5.322 28.737 1.00 87.50 297 LEU A N 1
ATOM 2447 C CA . LEU A 1 297 ? 2.606 -6.615 29.372 1.00 87.50 297 LEU A CA 1
ATOM 2448 C C . LEU A 1 297 ? 1.372 -7.528 29.321 1.00 87.50 297 LEU A C 1
ATOM 2450 O O . LEU A 1 297 ? 1.477 -8.654 28.848 1.00 87.50 297 LEU A O 1
ATOM 2454 N N . ASP A 1 298 ? 0.210 -7.007 29.712 1.00 86.38 298 ASP A N 1
ATOM 2455 C CA . ASP A 1 298 ? -1.053 -7.755 29.695 1.00 86.38 298 ASP A CA 1
ATOM 2456 C C . ASP A 1 298 ? -1.415 -8.225 28.271 1.00 86.38 298 ASP A C 1
ATOM 2458 O O . ASP A 1 298 ? -1.860 -9.357 28.073 1.00 86.38 298 ASP A O 1
ATOM 2462 N N . ASP A 1 299 ? -1.149 -7.388 27.260 1.00 87.88 299 ASP A N 1
ATOM 2463 C CA . ASP A 1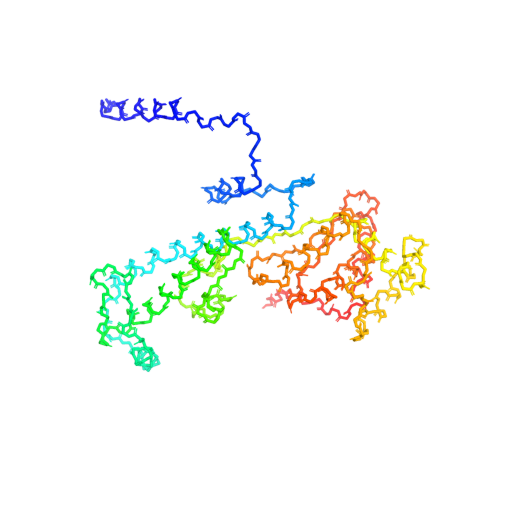 299 ? -1.380 -7.714 25.848 1.00 87.88 299 ASP A CA 1
ATOM 2464 C C . ASP A 1 299 ? -0.466 -8.862 25.388 1.00 87.88 299 ASP A C 1
ATOM 2466 O O . ASP A 1 299 ? -0.898 -9.767 24.673 1.00 87.88 299 ASP A O 1
ATOM 2470 N N . LEU A 1 300 ? 0.800 -8.861 25.826 1.00 85.81 300 LEU A N 1
ATOM 2471 C CA . LEU A 1 300 ? 1.764 -9.926 25.535 1.00 85.81 300 LEU A CA 1
ATOM 2472 C C . LEU A 1 300 ? 1.374 -11.253 26.199 1.00 85.81 300 LEU A C 1
ATOM 2474 O O . LEU A 1 300 ? 1.550 -12.312 25.591 1.00 85.81 300 LEU A O 1
ATOM 2478 N N . GLU A 1 301 ? 0.826 -11.213 27.414 1.00 86.12 301 GLU A N 1
ATOM 2479 C CA . GLU A 1 301 ? 0.316 -12.400 28.110 1.00 86.12 301 GLU A CA 1
ATOM 2480 C C . GLU A 1 301 ? -0.936 -12.972 27.424 1.00 86.12 301 GLU A C 1
ATOM 2482 O O . GLU A 1 301 ? -1.077 -14.193 27.297 1.00 86.12 301 GLU A O 1
ATOM 2487 N N . ALA A 1 302 ? -1.822 -12.108 26.919 1.00 85.75 302 ALA A N 1
ATOM 2488 C CA . ALA A 1 302 ? -3.038 -12.500 26.206 1.00 85.75 302 ALA A CA 1
ATOM 2489 C C . ALA A 1 302 ? -2.798 -12.911 24.736 1.00 85.75 302 ALA A C 1
ATOM 2491 O O . ALA A 1 302 ? -3.614 -13.639 24.151 1.00 85.75 302 ALA A O 1
ATOM 2492 N N . ALA A 1 303 ? -1.676 -12.499 24.136 1.00 84.81 303 ALA A N 1
ATOM 2493 C CA . ALA A 1 303 ? -1.372 -12.688 22.717 1.00 84.81 303 ALA A CA 1
ATOM 2494 C C . ALA A 1 303 ? -1.516 -14.141 22.213 1.00 84.81 303 ALA A C 1
ATOM 2496 O O . ALA A 1 303 ? -2.156 -14.340 21.172 1.00 84.81 303 ALA A O 1
ATOM 2497 N N . PRO A 1 304 ? -1.017 -15.191 22.907 1.00 89.38 304 PRO A N 1
ATOM 2498 C CA . PRO A 1 304 ? -1.175 -16.569 22.437 1.00 89.38 304 PRO A CA 1
ATOM 2499 C C . PRO A 1 304 ? -2.644 -16.990 22.311 1.00 89.38 304 PRO A C 1
ATOM 2501 O O . PRO A 1 304 ? -3.018 -17.671 21.353 1.00 89.38 304 PRO A O 1
ATOM 2504 N N . ALA A 1 305 ? -3.491 -16.564 23.253 1.00 86.81 305 ALA A N 1
ATOM 2505 C CA . ALA A 1 305 ? -4.918 -16.861 23.228 1.00 86.81 305 ALA A CA 1
ATOM 2506 C C . ALA A 1 305 ? -5.628 -16.109 22.091 1.00 86.81 305 ALA A C 1
ATOM 2508 O O . ALA A 1 305 ? -6.456 -16.704 21.395 1.00 86.81 305 ALA A O 1
ATOM 2509 N N . ALA A 1 306 ? -5.273 -14.840 21.863 1.00 84.06 306 ALA A N 1
ATOM 2510 C CA . ALA A 1 306 ? -5.816 -14.034 20.772 1.00 84.06 306 ALA A CA 1
ATOM 2511 C C . ALA A 1 306 ? -5.482 -14.638 19.394 1.00 84.06 306 ALA A C 1
ATOM 2513 O O . ALA A 1 306 ? -6.379 -14.877 18.581 1.00 84.06 306 ALA A O 1
ATOM 2514 N N . VAL A 1 307 ? -4.213 -14.988 19.159 1.00 85.94 307 VAL A N 1
ATOM 2515 C CA . VAL A 1 307 ? -3.760 -15.606 17.899 1.00 85.94 307 VAL A CA 1
ATOM 2516 C C . VAL A 1 307 ? -4.410 -16.977 17.680 1.00 85.94 307 VAL A C 1
ATOM 2518 O O . VAL A 1 307 ? -4.852 -17.288 16.571 1.00 85.94 307 VAL A O 1
ATOM 2521 N N . ALA A 1 308 ? -4.535 -17.795 18.731 1.00 83.31 308 ALA A N 1
ATOM 2522 C CA . ALA A 1 308 ? -5.200 -19.094 18.636 1.00 83.31 308 ALA A CA 1
ATOM 2523 C C . ALA A 1 308 ? -6.688 -18.969 18.266 1.00 83.31 308 ALA A C 1
ATOM 2525 O O . ALA A 1 308 ? -7.198 -19.799 17.509 1.00 83.31 308 ALA A O 1
ATOM 2526 N N . ARG A 1 309 ? -7.389 -17.940 18.768 1.00 83.12 309 ARG A N 1
ATOM 2527 C CA . ARG A 1 309 ? -8.780 -17.658 18.376 1.00 83.12 309 ARG A CA 1
ATOM 2528 C C . ARG A 1 309 ? -8.874 -17.219 16.915 1.00 83.12 309 ARG A C 1
ATOM 2530 O O . ARG A 1 309 ? -9.687 -17.787 16.191 1.00 83.12 309 ARG A O 1
ATOM 2537 N N . LEU A 1 310 ? -8.011 -16.304 16.465 1.00 84.31 310 LEU A N 1
ATOM 2538 C CA . LEU A 1 310 ? -7.980 -15.837 15.070 1.00 84.31 310 LEU A CA 1
ATOM 2539 C C . LEU A 1 310 ? -7.766 -16.976 14.066 1.00 84.31 310 LEU A C 1
ATOM 2541 O O . LEU A 1 310 ? -8.464 -17.054 13.055 1.00 84.31 310 LEU A O 1
ATOM 2545 N N . SER A 1 311 ? -6.845 -17.900 14.360 1.00 76.38 311 SER A N 1
ATOM 2546 C CA . SER A 1 311 ? -6.583 -19.052 13.485 1.00 76.38 311 SER A CA 1
ATOM 2547 C C . SER A 1 311 ? -7.787 -19.997 13.374 1.00 76.38 311 SER A C 1
ATOM 2549 O O . SER A 1 311 ? -7.978 -20.634 12.340 1.00 76.38 311 SER A O 1
ATOM 2551 N N . ARG A 1 312 ? -8.625 -20.080 14.416 1.00 72.88 312 ARG A N 1
ATOM 2552 C CA . ARG A 1 312 ? -9.846 -20.899 14.410 1.00 72.88 312 ARG A CA 1
ATOM 2553 C C . ARG A 1 312 ? -11.009 -20.219 13.688 1.00 72.88 312 ARG A C 1
ATOM 2555 O O . ARG A 1 312 ? -11.770 -20.913 13.023 1.00 72.88 312 ARG A O 1
ATOM 2562 N N . SER A 1 313 ? -11.159 -18.900 13.820 1.00 63.03 313 SER A N 1
ATOM 2563 C CA . SER A 1 313 ? -12.311 -18.154 13.290 1.00 63.03 313 SER A CA 1
ATOM 2564 C C . SER A 1 313 ? -12.203 -17.835 11.800 1.00 63.03 313 SER A C 1
ATOM 2566 O O . SER A 1 313 ? -13.201 -17.871 11.090 1.00 63.03 313 SER A O 1
ATOM 2568 N N . THR A 1 314 ? -10.998 -17.557 11.304 1.00 57.59 314 THR A N 1
ATOM 2569 C CA . THR A 1 314 ? -10.795 -17.109 9.914 1.00 57.59 314 THR A CA 1
ATOM 2570 C C . THR A 1 314 ? -10.674 -18.255 8.907 1.00 57.59 314 THR A C 1
ATOM 2572 O O . THR A 1 314 ? -10.524 -18.007 7.714 1.00 57.59 314 THR A O 1
ATOM 2575 N N . GLY A 1 315 ? -10.687 -19.522 9.348 1.00 48.62 315 GLY A N 1
ATOM 2576 C CA . GLY A 1 315 ? -10.421 -20.669 8.469 1.00 48.62 315 GLY A CA 1
ATOM 2577 C C . GLY A 1 315 ? -9.056 -20.596 7.766 1.00 48.62 315 GLY A C 1
ATOM 2578 O O . GLY A 1 315 ? -8.789 -21.381 6.852 1.00 48.62 315 GLY A O 1
ATOM 2579 N N . THR A 1 316 ? -8.182 -19.670 8.185 1.00 40.44 316 THR A N 1
ATOM 2580 C CA . THR A 1 316 ? -6.830 -19.524 7.664 1.00 40.44 316 THR A CA 1
ATOM 2581 C C . THR A 1 316 ? -6.018 -20.700 8.176 1.00 40.44 316 THR A C 1
ATOM 2583 O O . THR A 1 316 ? -5.456 -20.731 9.271 1.00 40.44 316 THR A O 1
ATOM 2586 N N . ARG A 1 317 ? -5.989 -21.730 7.333 1.00 34.97 317 ARG A N 1
ATOM 2587 C CA . ARG A 1 317 ? -4.924 -22.717 7.279 1.00 34.97 317 ARG A CA 1
ATOM 2588 C C . ARG A 1 317 ? -3.632 -21.909 7.305 1.00 34.97 317 ARG A C 1
ATOM 2590 O O . ARG A 1 317 ? -3.305 -21.224 6.341 1.00 34.97 317 ARG A O 1
ATOM 2597 N N . THR A 1 318 ? -2.953 -21.917 8.441 1.00 33.22 318 THR A N 1
ATOM 2598 C CA . THR A 1 318 ? -1.610 -21.383 8.575 1.00 33.22 318 THR A CA 1
ATOM 2599 C C . THR A 1 318 ? -0.748 -22.100 7.542 1.00 33.22 318 THR A C 1
ATOM 2601 O O . THR A 1 318 ? -0.233 -23.188 7.784 1.00 33.22 318 THR A O 1
ATOM 2604 N N . GLU A 1 319 ? -0.560 -21.496 6.369 1.00 32.31 319 GLU A N 1
ATOM 2605 C CA . GLU A 1 319 ? 0.547 -21.813 5.468 1.00 32.31 319 GLU A CA 1
ATOM 2606 C C . GLU A 1 319 ? 1.846 -21.272 6.079 1.00 32.31 319 GLU A C 1
ATOM 2608 O O . GLU A 1 319 ? 2.633 -20.551 5.476 1.00 32.31 319 GLU A O 1
ATOM 2613 N N . SER A 1 320 ? 2.103 -21.679 7.318 1.00 31.56 320 SER A N 1
ATOM 2614 C CA . SER A 1 320 ? 3.451 -21.897 7.788 1.00 31.56 320 SER A CA 1
ATOM 2615 C C . SER A 1 320 ? 3.967 -23.084 6.977 1.00 31.56 320 SER A C 1
ATOM 2617 O O . SER A 1 320 ? 3.781 -24.249 7.336 1.00 31.56 320 SER A O 1
ATOM 2619 N N . LYS A 1 321 ? 4.591 -22.803 5.827 1.00 28.78 321 LYS A N 1
ATOM 2620 C CA . LYS A 1 321 ? 5.523 -23.736 5.186 1.00 28.78 321 LYS A CA 1
ATOM 2621 C C . LYS A 1 321 ? 6.730 -23.892 6.113 1.00 28.78 321 LYS A C 1
ATOM 2623 O O . LYS A 1 321 ? 7.823 -23.411 5.830 1.00 28.78 321 LYS A O 1
ATOM 2628 N N . ALA A 1 322 ? 6.536 -24.583 7.233 1.00 28.19 322 ALA A N 1
ATOM 2629 C CA . ALA A 1 322 ? 7.623 -25.218 7.944 1.00 28.19 322 ALA A CA 1
ATOM 2630 C C . ALA A 1 322 ? 8.155 -26.309 7.012 1.00 28.19 322 ALA A C 1
ATOM 2632 O O . ALA A 1 322 ? 7.576 -27.388 6.876 1.00 28.19 322 ALA A O 1
ATOM 2633 N N . SER A 1 323 ? 9.230 -25.968 6.307 1.00 28.05 323 SER A N 1
ATOM 2634 C CA . SER A 1 323 ? 10.071 -26.888 5.558 1.00 28.05 323 SER A CA 1
ATOM 2635 C C . SER A 1 323 ? 10.537 -28.001 6.501 1.00 28.05 323 SER A C 1
ATOM 2637 O O . SER A 1 323 ? 11.563 -27.889 7.168 1.00 28.05 323 SER A O 1
ATOM 2639 N N . LYS A 1 324 ? 9.761 -29.086 6.586 1.00 26.81 324 LYS A N 1
ATOM 2640 C CA . LYS A 1 324 ? 10.268 -30.391 7.001 1.00 26.81 324 LYS A CA 1
ATOM 2641 C C . LYS A 1 324 ? 11.155 -30.887 5.863 1.00 26.81 324 LYS A C 1
ATOM 2643 O O . LYS A 1 324 ? 10.702 -31.612 4.984 1.00 26.81 324 LYS A O 1
ATOM 2648 N N . LYS A 1 325 ? 12.420 -30.472 5.877 1.00 31.59 325 LYS A N 1
ATOM 2649 C CA . LYS A 1 325 ? 13.488 -31.323 5.354 1.00 31.59 325 LYS A CA 1
ATOM 2650 C C . LYS A 1 325 ? 13.680 -32.442 6.376 1.00 31.59 325 LYS A C 1
ATOM 2652 O O . LYS A 1 325 ? 14.276 -32.211 7.425 1.00 31.59 325 LYS A O 1
ATOM 2657 N N . SER A 1 326 ? 13.073 -33.595 6.099 1.00 33.62 326 SER A N 1
ATOM 2658 C CA . SER A 1 326 ? 13.631 -34.884 6.517 1.00 33.62 326 SER A CA 1
ATOM 2659 C C . SER A 1 326 ? 14.806 -35.223 5.618 1.00 33.62 326 SER A C 1
ATOM 2661 O O . SER A 1 326 ? 14.634 -34.996 4.395 1.00 33.62 326 SER A O 1
#

Foldseek 3Di:
DPDPVVVVVVVVVVVVVVVVPPPDPDDDQLLRVLVVCVVPVDDDDDDDDPSCFLVVLLLSQLVLLLVLLVVVLVVLVVVLVVQQDQDDDPVLLVVLVVLLVVDDLPPPPDDPVVSDDDSSRSSNSVSVLVSQQSVLSNVQSVCCNPPVDDPRDPVSHDLFLVVVDDPPDPQCVCQNSRRDADEAEDALVLLQVLVQLLCVVVVVHGSVPDDQVVLLVVLLVLVPDPDQSDDPPRDDDPSSCRVLSNLLSLQVGRVRNHAAHEHPCDQALSSQSSQVSSNVNSRNVDDHHYHYDHDDPNSVVCVVVRVVVNCVSVVPPPPPPPPPPD

Secondary structure (DSSP, 8-state):
---HHHHHHHHHHHHHHHHTT-S-SSPPPHHHHHHHHTTSTT----SS-TT--HHHHHHHHHHHHHHHHHHHHHHHHHHHHH-------HHHHHHHHHHHHH--S--TTS-GGGS---TT-HHHHHHHHHHHHHHHHHHHHHHHHHHS---S-GGGS---GGGS-TTS-HHHHHHTTTSSPEEEEEEHHHHHHHHHHHHHHTTS--GGGS-HHHHHHHHHHHHH--S----TT----HHHHHHHHHHHHHHHS-GGGEEEEEEET--SHHHHHHHHHHHHHTT-SSPPEEEE---SHHHHHHHHHHHHHHHHHS------------

pLDDT: mean 79.05, std 16.97, range [26.81, 97.69]

InterPro domains:
  IPR015813 Pyruvate/Phosphoenolpyruvate kinase-like domain superfamily [SSF51621] (6-312)
  IPR021135 Phosphoenolpyruvate carboxylase [PF00311] (10-47)
  IPR021135 Phosphoenolpyruvate carboxylase [PF00311] (48-163)
  IPR021135 Phosphoenolpyruvate carboxylase [PF00311] (167-317)
  IPR021135 Phosphoenolpyruvate carboxylase [PTHR30523] (167-312)